Protein AF-A0A969BKK5-F1 (afdb_monomer_lite)

Radius of gyration: 17.48 Å; chains: 1; bounding box: 46×36×48 Å

Structure (mmCIF, N/CA/C/O backbone):
data_AF-A0A969BKK5-F1
#
_entry.id   AF-A0A969BKK5-F1
#
loop_
_atom_site.group_PDB
_atom_site.id
_atom_site.type_symbol
_atom_site.label_atom_id
_atom_site.label_alt_id
_atom_site.label_comp_id
_atom_site.label_asym_id
_atom_site.label_entity_id
_atom_site.label_seq_id
_atom_site.pdbx_PDB_ins_code
_atom_site.Cartn_x
_atom_site.Cartn_y
_atom_site.Cartn_z
_atom_site.occupancy
_atom_site.B_iso_or_equiv
_atom_site.auth_seq_id
_atom_site.auth_comp_id
_atom_site.auth_asym_id
_atom_site.auth_atom_id
_atom_site.pdbx_PDB_model_num
ATOM 1 N N . MET A 1 1 ? -7.330 0.006 5.246 1.00 97.88 1 MET A N 1
ATOM 2 C CA . MET A 1 1 ? -6.520 0.750 4.259 1.00 97.88 1 MET A CA 1
ATOM 3 C C . MET A 1 1 ? -5.144 0.959 4.850 1.00 97.88 1 MET A C 1
ATOM 5 O O . MET A 1 1 ? -5.080 1.542 5.921 1.00 97.88 1 MET A O 1
ATOM 9 N N . ILE A 1 2 ? -4.087 0.453 4.217 1.00 98.56 2 ILE A N 1
ATOM 10 C CA . ILE A 1 2 ? -2.695 0.663 4.643 1.00 98.56 2 ILE A CA 1
ATOM 11 C C . ILE A 1 2 ? -2.043 1.602 3.631 1.00 98.56 2 ILE A C 1
ATOM 13 O O . ILE A 1 2 ? -1.744 1.167 2.521 1.00 98.56 2 ILE A O 1
ATOM 17 N N . ASP A 1 3 ? -1.900 2.882 3.983 1.00 98.44 3 ASP A N 1
ATOM 18 C CA . ASP A 1 3 ? -1.536 3.942 3.029 1.00 98.44 3 ASP A CA 1
ATOM 19 C C . ASP A 1 3 ? -0.968 5.206 3.727 1.00 98.44 3 ASP A C 1
ATOM 21 O O . ASP A 1 3 ? -0.523 5.133 4.869 1.00 98.44 3 ASP A O 1
ATOM 25 N N . SER A 1 4 ? -0.955 6.378 3.086 1.00 98.44 4 SER A N 1
ATOM 26 C CA . SER A 1 4 ? -0.468 7.656 3.636 1.00 98.44 4 SER A CA 1
ATOM 27 C C . SER A 1 4 ? -1.402 8.341 4.633 1.00 98.44 4 SER A C 1
ATOM 29 O O . SER A 1 4 ? -1.085 9.423 5.125 1.00 98.44 4 SER A O 1
ATOM 31 N N . GLY A 1 5 ? -2.525 7.706 4.961 1.00 98.25 5 GLY A N 1
ATOM 32 C CA . GLY A 1 5 ? -3.615 8.285 5.739 1.00 98.25 5 GLY A CA 1
ATOM 33 C C . GLY A 1 5 ? -4.833 8.579 4.872 1.00 98.25 5 GLY A C 1
ATOM 34 O O . GLY A 1 5 ? -4.850 8.307 3.673 1.00 98.25 5 GLY A O 1
ATOM 35 N N . ILE A 1 6 ? -5.876 9.129 5.488 1.00 98.38 6 ILE A N 1
ATOM 36 C CA . ILE A 1 6 ? -7.112 9.514 4.802 1.00 98.38 6 ILE A CA 1
ATOM 37 C C . ILE A 1 6 ? -7.542 10.878 5.334 1.00 98.38 6 ILE A C 1
ATOM 39 O O . ILE A 1 6 ? -7.506 11.123 6.536 1.00 98.38 6 ILE A O 1
ATOM 43 N N . GLN A 1 7 ? -7.999 11.774 4.463 1.00 97.56 7 GLN A N 1
ATOM 44 C CA . GLN A 1 7 ? -8.751 12.960 4.875 1.00 97.56 7 GLN A CA 1
ATOM 45 C C . GLN A 1 7 ? -10.141 12.534 5.372 1.00 97.56 7 GLN A C 1
ATOM 47 O O . GLN A 1 7 ? -11.133 12.610 4.651 1.00 97.56 7 GLN A O 1
ATOM 52 N N . GLU A 1 8 ? -10.220 12.033 6.607 1.00 95.94 8 GLU A N 1
ATOM 53 C CA . GLU A 1 8 ? -11.403 11.331 7.133 1.00 95.94 8 GLU A CA 1
ATOM 54 C C . GLU A 1 8 ? -12.660 12.203 7.187 1.00 95.94 8 GLU A C 1
ATOM 56 O O . GLU A 1 8 ? -13.768 11.692 7.095 1.00 95.94 8 GLU A O 1
ATOM 61 N N . GLN A 1 9 ? -12.505 13.525 7.285 1.00 95.19 9 GLN A N 1
ATOM 62 C CA . GLN A 1 9 ? -13.622 14.476 7.283 1.00 95.19 9 GLN A CA 1
ATOM 63 C C . GLN A 1 9 ? -14.100 14.859 5.875 1.00 95.19 9 GLN A C 1
ATOM 65 O O . GLN A 1 9 ? -15.031 15.658 5.736 1.00 95.19 9 GLN A O 1
ATOM 70 N N . HIS A 1 10 ? -13.495 14.296 4.823 1.00 93.81 10 HIS A N 1
ATOM 71 C CA . HIS A 1 10 ? -13.907 14.545 3.448 1.00 93.81 10 HIS A CA 1
ATOM 72 C C . HIS A 1 10 ? -15.400 14.201 3.273 1.00 93.81 10 HIS A C 1
ATOM 74 O O . HIS A 1 10 ? -15.816 13.111 3.677 1.00 93.81 10 HIS A O 1
ATOM 80 N N . PRO A 1 11 ? -16.228 15.076 2.660 1.00 91.69 11 PRO A N 1
ATOM 81 C CA . PRO A 1 11 ? -17.682 14.894 2.608 1.00 91.69 11 PRO A CA 1
ATOM 82 C C . PRO A 1 11 ? -18.136 13.552 2.031 1.00 91.69 11 PRO A C 1
ATOM 84 O O . PRO A 1 11 ? -19.129 13.002 2.498 1.00 91.69 11 PRO A O 1
ATOM 87 N N . LEU A 1 12 ? -17.391 13.026 1.053 1.00 90.75 12 LEU A N 1
ATOM 88 C CA . LEU A 1 12 ? -17.664 11.728 0.430 1.00 90.75 12 LEU A CA 1
ATOM 89 C C . LEU A 1 12 ? -17.108 10.533 1.219 1.00 90.75 12 LEU A C 1
ATOM 91 O O . LEU A 1 12 ? -17.511 9.416 0.960 1.00 90.75 12 LEU A O 1
ATOM 95 N N . LEU A 1 13 ? -16.178 10.722 2.157 1.00 93.25 13 LEU A N 1
ATOM 96 C CA . LEU A 1 13 ? -15.538 9.598 2.858 1.00 93.25 13 LEU A CA 1
ATOM 97 C C . LEU A 1 13 ? -16.061 9.436 4.283 1.00 93.25 13 LEU A C 1
ATOM 99 O O . LEU A 1 13 ? -16.277 8.314 4.726 1.00 93.25 13 LEU A O 1
ATOM 103 N N . ARG A 1 14 ? -16.311 10.548 4.987 1.00 93.69 14 ARG A N 1
ATOM 104 C CA . ARG A 1 14 ? -16.566 10.588 6.439 1.00 93.69 14 ARG A CA 1
ATOM 105 C C . ARG A 1 14 ? -17.647 9.639 6.942 1.00 93.69 14 ARG A C 1
ATOM 107 O O . ARG A 1 14 ? -17.562 9.159 8.062 1.00 93.69 14 ARG A O 1
ATOM 114 N N . ALA A 1 15 ? -18.661 9.376 6.120 1.00 92.00 15 ALA A N 1
ATOM 115 C CA . ALA A 1 15 ? -19.772 8.505 6.485 1.00 92.00 15 ALA A CA 1
ATOM 116 C C . ALA A 1 15 ? -19.397 7.016 6.485 1.00 92.00 15 ALA A C 1
ATOM 118 O O . ALA A 1 15 ? -20.170 6.221 6.996 1.00 92.00 15 ALA A O 1
ATOM 119 N N . ALA A 1 16 ? -18.249 6.653 5.911 1.00 94.25 16 ALA A N 1
ATOM 120 C CA . ALA A 1 16 ? -17.760 5.287 5.774 1.00 94.25 16 ALA A CA 1
ATOM 121 C C . ALA A 1 16 ? -16.457 5.035 6.548 1.00 94.25 16 ALA A C 1
ATOM 123 O O . ALA A 1 16 ? -15.939 3.922 6.511 1.00 94.25 16 ALA A O 1
ATOM 124 N N . ILE A 1 17 ? -15.902 6.037 7.239 1.00 95.88 17 ILE A N 1
ATOM 125 C CA . ILE A 1 17 ? -14.673 5.872 8.022 1.00 95.88 17 ILE A CA 1
ATOM 126 C C . ILE A 1 17 ? -15.008 5.412 9.443 1.00 95.88 17 ILE A C 1
ATOM 128 O O . ILE A 1 17 ? -15.765 6.066 10.160 1.00 95.88 17 ILE A O 1
ATOM 132 N N . ALA A 1 18 ? -14.376 4.328 9.884 1.00 95.56 18 ALA A N 1
ATOM 133 C CA . ALA A 1 18 ? -14.352 3.904 11.279 1.00 95.56 18 ALA A CA 1
ATOM 134 C C . ALA A 1 18 ? -13.332 4.745 12.073 1.00 95.56 18 ALA A C 1
ATOM 136 O O . ALA A 1 18 ? -12.273 4.260 12.462 1.00 95.56 18 ALA A O 1
ATOM 137 N N . ALA A 1 19 ? -13.643 6.028 12.285 1.00 91.38 19 ALA A N 1
ATOM 138 C CA . ALA A 1 19 ? -12.687 7.031 12.778 1.00 91.38 19 ALA A CA 1
ATOM 139 C C . ALA A 1 19 ? -12.055 6.696 14.144 1.00 91.38 19 ALA A C 1
ATOM 141 O O . ALA A 1 19 ? -10.920 7.077 14.415 1.00 91.38 19 ALA A O 1
ATOM 142 N N . ASN A 1 20 ? -12.762 5.950 14.998 1.00 93.06 20 ASN A N 1
ATOM 143 C CA . ASN A 1 20 ? -12.245 5.537 16.308 1.00 93.06 20 ASN A CA 1
ATOM 144 C C . ASN A 1 20 ? -11.156 4.453 16.220 1.00 93.06 20 ASN A C 1
ATOM 146 O O . ASN A 1 20 ? -10.429 4.251 17.190 1.00 93.06 20 ASN A O 1
ATOM 150 N N . ASP A 1 21 ? -11.035 3.774 15.077 1.00 93.75 21 ASP A N 1
ATOM 151 C CA . ASP A 1 21 ? -10.039 2.723 14.843 1.00 93.75 21 ASP A CA 1
ATOM 152 C C . ASP A 1 21 ? -8.840 3.231 14.020 1.00 93.75 21 ASP A C 1
ATOM 154 O O . ASP A 1 21 ? -7.904 2.481 13.726 1.00 93.75 21 ASP A O 1
ATOM 158 N N . SER A 1 22 ? -8.853 4.494 13.596 1.00 96.25 22 SER A N 1
ATOM 159 C CA . SER A 1 22 ? -7.784 5.069 12.787 1.00 96.25 22 SER A CA 1
ATOM 160 C C . SER A 1 22 ? -6.494 5.221 13.588 1.00 96.25 22 SER A C 1
ATOM 162 O O . SER A 1 22 ? -6.495 5.725 14.71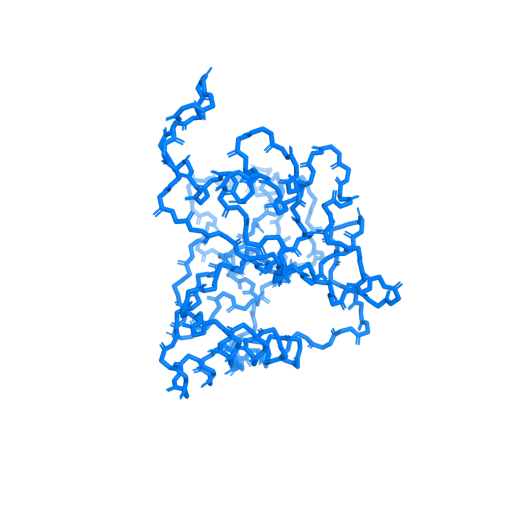2 1.00 96.25 22 SER A O 1
ATOM 164 N N . ARG A 1 23 ? -5.363 4.825 12.996 1.00 97.38 23 ARG A N 1
ATOM 165 C CA . ARG A 1 23 ? -4.059 4.901 13.659 1.00 97.38 23 ARG A CA 1
ATOM 166 C C . ARG A 1 23 ? -2.925 5.143 12.671 1.00 97.38 23 ARG A C 1
ATOM 168 O O . ARG A 1 23 ? -2.964 4.700 11.526 1.00 97.38 23 ARG A O 1
ATOM 175 N N . SER A 1 24 ? -1.898 5.844 13.140 1.00 98.38 24 SER A N 1
ATOM 176 C CA . SER A 1 24 ? -0.650 6.036 12.411 1.00 98.38 24 SER A CA 1
ATOM 177 C C . SER A 1 24 ? 0.486 5.212 13.012 1.00 98.38 24 SER A C 1
ATOM 179 O O . SER A 1 24 ? 0.629 5.100 14.232 1.00 98.38 24 SER A O 1
ATOM 181 N N . TRP A 1 25 ? 1.301 4.652 12.127 1.00 98.25 25 TRP A N 1
ATOM 182 C CA . TRP A 1 25 ? 2.560 3.970 12.413 1.00 98.25 25 TRP A CA 1
ATOM 183 C C . TRP A 1 25 ? 3.775 4.799 11.982 1.00 98.25 25 TRP A C 1
ATOM 185 O O . TRP A 1 25 ? 4.909 4.352 12.145 1.00 98.25 25 TRP A O 1
ATOM 195 N N . VAL A 1 26 ? 3.570 6.013 11.463 1.00 98.00 26 VAL A N 1
ATOM 196 C CA . VAL A 1 26 ? 4.675 6.930 11.166 1.00 98.00 26 VAL A CA 1
ATOM 197 C C . VAL A 1 26 ? 5.341 7.348 12.491 1.00 98.00 26 VAL A C 1
ATOM 199 O O . VAL A 1 26 ? 4.640 7.776 13.418 1.00 98.00 26 VAL A O 1
ATOM 202 N N . PRO A 1 27 ? 6.676 7.208 12.635 1.00 96.69 27 PRO A N 1
ATOM 203 C CA . PRO A 1 27 ? 7.375 7.522 13.878 1.00 96.69 27 PRO A CA 1
ATOM 204 C C . PRO A 1 27 ? 7.101 8.949 14.356 1.00 96.69 27 PRO A C 1
ATOM 206 O O . PRO A 1 27 ? 7.165 9.890 13.574 1.00 96.69 27 PRO A O 1
ATOM 209 N N . ASN A 1 28 ? 6.839 9.107 15.656 1.00 95.75 28 ASN A N 1
ATOM 210 C CA . ASN A 1 28 ? 6.486 10.381 16.304 1.00 95.75 28 ASN A CA 1
ATOM 211 C C . ASN A 1 28 ? 5.151 11.008 15.849 1.00 95.75 28 ASN A C 1
ATOM 213 O O . ASN A 1 28 ? 4.822 12.109 16.280 1.00 95.75 28 ASN A O 1
ATOM 217 N N . GLU A 1 29 ? 4.349 10.300 15.050 1.00 96.62 29 GLU A N 1
ATOM 218 C CA . GLU A 1 29 ? 3.102 10.811 14.469 1.00 96.62 29 GLU A CA 1
ATOM 219 C C . GLU A 1 29 ? 1.909 9.874 14.715 1.00 96.62 29 GLU A C 1
ATOM 221 O O . GLU A 1 29 ? 0.959 9.849 13.938 1.00 96.62 29 GLU A O 1
ATOM 226 N N . VAL A 1 30 ? 1.932 9.094 15.801 1.00 92.56 30 VAL A N 1
ATOM 227 C CA . VAL A 1 30 ? 0.942 8.030 16.084 1.00 92.56 30 VAL A CA 1
ATOM 228 C C . VAL A 1 30 ? -0.507 8.541 16.127 1.00 92.56 30 VAL A C 1
ATOM 230 O O . VAL A 1 30 ? -1.422 7.833 15.708 1.00 92.56 30 VAL A O 1
ATOM 233 N N . ALA A 1 31 ? -0.714 9.776 16.593 1.00 92.19 31 ALA A N 1
ATOM 234 C CA . ALA A 1 31 ? -2.028 10.421 16.666 1.00 92.19 31 ALA A CA 1
ATOM 235 C C . ALA A 1 31 ? -2.443 11.148 15.370 1.00 92.19 31 ALA A C 1
ATOM 237 O O . ALA A 1 31 ? -3.532 11.714 15.308 1.00 92.19 31 ALA A O 1
ATOM 238 N N . LEU A 1 32 ? -1.585 11.175 14.345 1.00 96.94 32 LEU A N 1
ATOM 239 C CA . LEU A 1 32 ? -1.822 11.899 13.097 1.00 96.94 32 LEU A CA 1
ATOM 240 C C . LEU A 1 32 ? -2.204 10.918 11.990 1.00 96.94 32 LEU A C 1
ATOM 242 O O . LEU A 1 32 ? -1.331 10.329 11.356 1.00 96.94 32 LEU A O 1
ATOM 246 N N . THR A 1 33 ? -3.506 10.749 11.759 1.00 97.12 33 THR A N 1
ATOM 247 C CA . THR A 1 33 ? -4.069 9.775 10.801 1.00 97.12 33 THR A CA 1
ATOM 248 C C . THR A 1 33 ? -4.454 10.390 9.453 1.00 97.12 33 THR A C 1
ATOM 250 O O . THR A 1 33 ? -4.709 9.661 8.491 1.00 97.12 33 THR A O 1
ATOM 253 N N . ALA A 1 34 ? -4.484 11.723 9.373 1.00 97.75 34 ALA A N 1
ATOM 254 C CA . ALA A 1 34 ? -4.795 12.443 8.148 1.00 97.75 34 ALA A CA 1
ATOM 255 C C . ALA A 1 34 ? -3.750 12.183 7.054 1.00 97.75 34 ALA A C 1
ATOM 257 O O . ALA A 1 34 ? -2.604 11.836 7.328 1.00 97.75 34 ALA A O 1
ATOM 258 N N . ASP A 1 35 ? -4.157 12.370 5.805 1.00 98.12 35 ASP A N 1
ATOM 259 C CA . ASP A 1 35 ? -3.267 12.239 4.657 1.00 98.12 35 ASP A CA 1
ATOM 260 C C . ASP A 1 35 ? -2.470 13.531 4.442 1.00 98.12 35 ASP A C 1
ATOM 262 O O . ASP A 1 35 ? -3.016 14.537 3.984 1.00 98.12 35 ASP A O 1
ATOM 266 N N . PHE A 1 36 ? -1.189 13.518 4.809 1.00 97.62 36 PHE A N 1
ATOM 267 C CA . PHE A 1 36 ? -0.316 14.698 4.745 1.00 97.62 36 PHE A CA 1
ATOM 268 C C . PHE A 1 36 ? 0.450 14.833 3.424 1.00 97.62 36 PHE A C 1
ATOM 270 O O . PHE A 1 36 ? 1.257 15.754 3.285 1.00 97.62 36 PHE A O 1
ATOM 277 N N . VAL A 1 37 ? 0.210 13.947 2.453 1.00 97.75 37 VAL A N 1
ATOM 278 C CA . VAL A 1 37 ? 0.839 14.056 1.133 1.00 97.75 37 VAL A CA 1
ATOM 279 C C . VAL A 1 37 ? 0.243 15.249 0.382 1.00 97.75 37 VAL A C 1
ATOM 281 O O . VAL A 1 37 ? -0.974 15.449 0.339 1.00 97.75 37 VAL A O 1
ATOM 284 N N . GLN A 1 38 ? 1.110 16.080 -0.199 1.00 95.25 38 GLN A N 1
ATOM 285 C CA . GLN A 1 38 ? 0.692 17.284 -0.922 1.00 95.25 38 GLN A CA 1
ATOM 286 C C . GLN A 1 38 ? -0.215 16.958 -2.122 1.00 95.25 38 GLN A C 1
ATOM 288 O O . GLN A 1 38 ? -0.188 15.858 -2.665 1.00 95.25 38 GLN A O 1
ATOM 293 N N . ASN A 1 39 ? -0.990 17.949 -2.576 1.00 93.06 39 ASN A N 1
ATOM 294 C CA . ASN A 1 39 ? -1.880 17.850 -3.744 1.00 93.06 39 ASN A CA 1
ATOM 295 C C . ASN A 1 39 ? -2.995 16.795 -3.630 1.00 93.06 39 ASN A C 1
ATOM 297 O O . ASN A 1 39 ? -3.389 16.191 -4.624 1.00 93.06 39 ASN A O 1
ATOM 301 N N . GLY A 1 40 ? -3.557 16.632 -2.430 1.00 87.50 40 GLY A N 1
ATOM 302 C CA . GLY A 1 40 ? -4.764 15.827 -2.216 1.00 87.50 40 GLY A CA 1
ATOM 303 C C . GLY A 1 40 ? -4.515 14.427 -1.668 1.00 87.50 40 GLY A C 1
ATOM 304 O O . GLY A 1 40 ? -5.482 13.689 -1.485 1.00 87.50 40 GLY A O 1
ATOM 305 N N . GLY A 1 41 ? -3.267 14.090 -1.343 1.00 96.06 41 GLY A N 1
ATOM 306 C CA . GLY A 1 41 ? -2.956 12.837 -0.677 1.00 96.06 41 GLY A CA 1
ATOM 307 C C . GLY A 1 41 ? -2.644 11.675 -1.622 1.00 96.06 41 GLY A C 1
ATOM 308 O O . GLY A 1 41 ? -2.819 11.781 -2.836 1.00 96.06 41 GLY A O 1
ATOM 309 N N . HIS A 1 42 ? -2.223 10.544 -1.056 1.00 97.19 42 HIS A N 1
ATOM 310 C CA . HIS A 1 42 ? -2.153 9.263 -1.771 1.00 97.19 42 HIS A CA 1
ATOM 311 C C . HIS A 1 42 ? -3.274 8.328 -1.299 1.00 97.19 42 HIS A C 1
ATOM 313 O O . HIS A 1 42 ? -4.098 7.888 -2.102 1.00 97.19 42 HIS A O 1
ATOM 319 N N . GLY A 1 43 ? -3.391 8.107 0.009 1.00 98.00 43 GLY A N 1
ATOM 320 C CA . GLY A 1 43 ? -4.397 7.227 0.598 1.00 98.00 43 GLY A CA 1
ATOM 321 C C . GLY A 1 43 ? -5.829 7.746 0.487 1.00 98.00 43 GLY A C 1
ATOM 322 O O . GLY A 1 43 ? -6.761 6.949 0.378 1.00 98.00 43 GLY A O 1
ATOM 323 N N . THR A 1 44 ? -6.034 9.064 0.432 1.00 97.81 44 THR A N 1
ATOM 324 C CA . THR A 1 44 ? -7.372 9.663 0.283 1.00 97.81 44 THR A CA 1
ATOM 325 C C . THR A 1 44 ? -8.019 9.321 -1.070 1.00 97.81 44 THR A C 1
ATOM 327 O O . THR A 1 44 ? -9.139 8.797 -1.067 1.00 97.81 44 THR A O 1
ATOM 330 N N . PRO A 1 45 ? -7.354 9.528 -2.229 1.00 96.19 45 PRO A N 1
ATOM 331 C CA . PRO A 1 45 ? -7.846 9.024 -3.511 1.00 96.19 45 PRO A CA 1
ATOM 332 C C . PRO A 1 45 ? -8.050 7.506 -3.544 1.00 96.19 45 PRO A C 1
ATOM 334 O O . PRO A 1 45 ? -9.060 7.044 -4.075 1.00 96.19 45 PRO A O 1
ATOM 337 N N . VAL A 1 46 ? -7.137 6.728 -2.949 1.00 97.06 46 VAL A N 1
ATOM 338 C CA . VAL A 1 46 ? -7.243 5.258 -2.908 1.00 97.06 46 VAL A CA 1
ATOM 339 C C . VAL A 1 46 ? -8.489 4.827 -2.120 1.00 97.06 46 VAL A C 1
ATOM 341 O O . VAL A 1 46 ? -9.246 3.975 -2.581 1.00 97.06 46 VAL A O 1
ATOM 344 N N . ALA A 1 47 ? -8.772 5.461 -0.979 1.00 97.00 47 ALA A N 1
ATOM 345 C CA . ALA A 1 47 ? -10.000 5.246 -0.213 1.00 97.00 47 ALA A CA 1
ATOM 346 C C . ALA A 1 47 ? -11.259 5.580 -1.029 1.00 97.00 47 ALA A C 1
ATOM 348 O O . ALA A 1 47 ? -12.230 4.824 -1.011 1.00 97.00 47 ALA A O 1
ATOM 349 N N . GLY A 1 48 ? -11.227 6.677 -1.791 1.00 95.25 48 GLY A N 1
ATOM 350 C CA . GLY A 1 48 ? -12.304 7.037 -2.711 1.00 95.25 48 GLY A CA 1
ATOM 351 C C . GLY A 1 48 ? -12.549 5.974 -3.784 1.00 95.25 48 GLY A C 1
ATOM 352 O O . GLY A 1 48 ? -13.698 5.611 -4.015 1.00 95.25 48 GLY A O 1
ATOM 353 N N . ALA A 1 49 ? -11.489 5.430 -4.388 1.00 94.25 49 ALA A N 1
ATOM 354 C CA . ALA A 1 49 ? -11.593 4.372 -5.393 1.00 94.25 49 ALA A CA 1
ATOM 355 C C . ALA A 1 49 ? -12.178 3.069 -4.822 1.00 94.25 49 ALA A C 1
ATOM 357 O O . ALA A 1 49 ? -12.950 2.398 -5.504 1.00 94.25 49 ALA A O 1
ATOM 358 N N . VAL A 1 50 ? -11.861 2.736 -3.564 1.00 95.12 50 VAL A N 1
ATOM 359 C CA . VAL A 1 50 ? -12.460 1.583 -2.873 1.00 95.12 50 VAL A CA 1
ATOM 360 C C . VAL A 1 50 ? -13.952 1.797 -2.628 1.00 95.12 50 VAL A C 1
ATOM 362 O O . VAL A 1 50 ? -14.743 0.897 -2.889 1.00 95.12 50 VAL A O 1
ATOM 365 N N . LEU A 1 51 ? -14.362 2.973 -2.145 1.00 94.12 51 LEU A N 1
ATOM 366 C CA . LEU A 1 51 ? -15.774 3.234 -1.840 1.00 94.12 51 LEU A CA 1
ATOM 367 C C . LEU A 1 51 ? -16.637 3.429 -3.089 1.00 94.12 51 LEU A C 1
ATOM 369 O O . LEU A 1 51 ? -17.818 3.078 -3.079 1.00 94.12 51 LEU A O 1
ATOM 373 N N . TYR A 1 52 ? -16.051 3.993 -4.146 1.00 92.44 52 TYR A N 1
ATOM 374 C CA . TYR A 1 52 ? -16.752 4.460 -5.338 1.00 92.44 52 TYR A CA 1
ATOM 375 C C . TYR A 1 52 ? -16.064 3.980 -6.630 1.00 92.44 52 TYR A C 1
ATOM 377 O O . TYR A 1 52 ? -15.576 4.795 -7.416 1.00 92.44 52 TYR A O 1
ATOM 385 N N . PRO A 1 53 ? -16.040 2.659 -6.895 1.00 89.56 53 PRO A N 1
ATOM 386 C CA . PRO A 1 53 ? -15.218 2.069 -7.959 1.00 89.56 53 PRO A CA 1
ATOM 387 C C . PRO A 1 53 ? -15.682 2.393 -9.388 1.00 89.56 53 PRO A C 1
ATOM 389 O O . PRO A 1 53 ? -14.912 2.240 -10.333 1.00 89.56 53 PRO A O 1
ATOM 392 N N . HIS A 1 54 ? -16.937 2.814 -9.578 1.00 87.06 54 HIS A N 1
ATOM 393 C CA . HIS A 1 54 ? -17.515 3.025 -10.914 1.00 87.06 54 HIS A CA 1
ATOM 394 C C . HIS A 1 54 ? -17.746 4.493 -11.269 1.00 87.06 54 HIS A C 1
ATOM 396 O O . HIS A 1 54 ? -17.651 4.868 -12.436 1.00 87.06 54 HIS A O 1
ATOM 402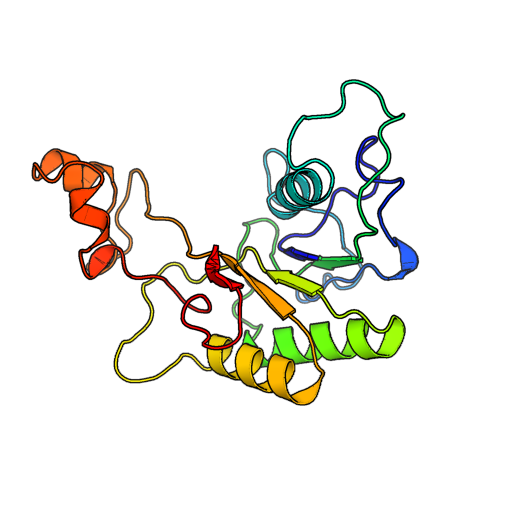 N N . THR A 1 55 ? -18.089 5.325 -10.288 1.00 83.94 55 THR A N 1
ATOM 403 C CA . THR A 1 55 ? -18.470 6.722 -10.510 1.00 83.94 55 THR A CA 1
ATOM 404 C C . THR A 1 55 ? -18.154 7.544 -9.278 1.00 83.94 55 THR A C 1
ATOM 406 O O . THR A 1 55 ? -18.452 7.102 -8.174 1.00 83.94 55 THR A O 1
ATOM 409 N N . ILE A 1 56 ? -17.664 8.767 -9.462 1.00 82.00 56 ILE A N 1
ATOM 410 C CA . ILE A 1 56 ? -17.543 9.722 -8.360 1.00 82.00 56 ILE A CA 1
ATOM 411 C C . ILE A 1 56 ? -18.952 10.229 -8.007 1.00 82.00 56 ILE A C 1
ATOM 413 O O . ILE A 1 56 ? -19.639 10.753 -8.894 1.00 82.00 56 ILE A O 1
ATOM 417 N N . PRO A 1 57 ? -19.400 10.102 -6.746 1.00 80.56 57 PRO A N 1
ATOM 418 C CA . PRO A 1 57 ? -20.697 10.611 -6.330 1.00 80.56 57 PRO A CA 1
ATOM 419 C C . PRO A 1 57 ? -20.811 12.114 -6.592 1.00 80.56 57 PRO A C 1
ATOM 421 O O . PRO A 1 57 ? -19.994 12.900 -6.117 1.00 80.56 57 PRO A O 1
ATOM 424 N N . GLN A 1 58 ? -21.868 12.533 -7.290 1.00 79.69 58 GLN A N 1
ATOM 425 C CA . GLN A 1 58 ? -22.208 13.958 -7.419 1.00 79.69 58 GLN A CA 1
ATOM 426 C C . GLN A 1 58 ? -23.036 14.486 -6.238 1.00 79.69 58 GLN A C 1
ATOM 428 O O . GLN A 1 58 ? -23.276 15.685 -6.127 1.00 79.69 58 GLN A O 1
ATOM 433 N N . SER A 1 59 ? -23.472 13.599 -5.340 1.00 71.75 59 SER A N 1
ATOM 434 C CA . SER A 1 59 ? -24.149 13.960 -4.098 1.00 71.75 59 SER A CA 1
ATOM 435 C C . SER A 1 59 ? -23.661 13.086 -2.944 1.00 71.75 59 SER A C 1
ATOM 437 O O . SER A 1 59 ? -23.207 11.961 -3.140 1.00 71.75 59 SER A O 1
ATOM 439 N N . VAL A 1 60 ? -23.806 13.596 -1.720 1.00 66.00 60 VAL A N 1
ATOM 440 C CA . VAL A 1 60 ? -23.399 12.920 -0.472 1.00 66.00 60 VAL A CA 1
ATOM 441 C C . VAL A 1 60 ? -24.333 11.745 -0.111 1.00 66.00 60 VAL A C 1
ATOM 443 O O . VAL A 1 60 ? -24.159 11.103 0.916 1.00 66.00 60 VAL A O 1
ATOM 446 N N . GLN A 1 61 ? -25.340 11.447 -0.939 1.00 67.25 61 GLN A N 1
ATOM 447 C CA . GLN A 1 61 ? -26.334 10.398 -0.683 1.00 67.25 61 GLN A CA 1
ATOM 448 C C . GLN A 1 61 ? -25.945 9.019 -1.238 1.00 67.25 61 GLN A C 1
ATOM 450 O O . GLN A 1 61 ? -26.726 8.079 -1.106 1.00 67.25 61 GLN A O 1
ATOM 455 N N . GLN A 1 62 ? -24.772 8.861 -1.864 1.00 67.00 62 GLN A N 1
ATOM 456 C CA . GLN A 1 62 ? -24.344 7.534 -2.308 1.00 67.00 62 GLN A CA 1
ATOM 457 C C . GLN A 1 62 ? -23.907 6.664 -1.130 1.00 67.00 62 GLN A C 1
ATOM 459 O O . GLN A 1 62 ? -23.035 7.034 -0.343 1.00 67.00 62 GLN A O 1
ATOM 464 N N . GLN A 1 63 ? -24.512 5.480 -1.048 1.00 74.38 63 GLN A N 1
ATOM 465 C CA . GLN A 1 63 ? -24.179 4.470 -0.059 1.00 74.38 63 GLN A CA 1
ATOM 466 C C . GLN A 1 63 ? -22.772 3.924 -0.329 1.00 74.38 63 GLN A C 1
ATOM 468 O O . GLN A 1 63 ? -22.494 3.408 -1.410 1.00 74.38 63 GLN A O 1
ATOM 473 N N . ALA A 1 64 ? -21.895 4.038 0.666 1.00 80.62 64 ALA A N 1
ATOM 474 C CA . ALA A 1 64 ? -20.588 3.399 0.650 1.00 80.62 64 ALA A CA 1
ATOM 475 C C . ALA A 1 64 ? -20.744 1.871 0.627 1.00 80.62 64 ALA A C 1
ATOM 477 O O . ALA A 1 64 ? -21.571 1.316 1.354 1.00 80.62 64 ALA A O 1
ATOM 478 N N . ILE A 1 65 ? -19.948 1.189 -0.199 1.00 89.06 65 ILE A N 1
ATOM 479 C CA . ILE A 1 65 ? -20.034 -0.272 -0.352 1.00 89.06 65 ILE A CA 1
ATOM 480 C C . ILE A 1 65 ? -19.440 -1.038 0.841 1.00 89.06 65 ILE A C 1
ATOM 482 O O . ILE A 1 65 ? -19.740 -2.214 1.033 1.00 89.06 65 ILE A O 1
ATOM 486 N N . CYS A 1 66 ? -18.600 -0.380 1.643 1.00 93.12 66 CYS A N 1
ATOM 487 C CA . CYS A 1 66 ? -17.989 -0.925 2.849 1.00 93.12 66 CYS A CA 1
ATOM 488 C C . CYS A 1 66 ? -17.576 0.195 3.818 1.00 93.12 66 CYS A C 1
ATOM 490 O O . CYS A 1 66 ? -17.582 1.376 3.467 1.00 93.12 66 CYS A O 1
ATOM 492 N N . TRP A 1 67 ? -17.203 -0.194 5.037 1.00 94.50 67 TRP A N 1
ATOM 493 C CA . TRP A 1 67 ? -16.528 0.679 5.997 1.00 94.50 67 TRP A CA 1
ATOM 494 C C . TRP A 1 67 ? -15.012 0.600 5.805 1.00 94.50 67 TRP A C 1
ATOM 496 O O . TRP A 1 67 ? -14.478 -0.466 5.495 1.00 94.50 67 TRP A O 1
ATOM 506 N N . LEU A 1 68 ? -14.313 1.710 6.031 1.00 97.12 68 LEU A N 1
ATOM 507 C CA . LEU A 1 68 ? -12.859 1.793 5.958 1.00 97.12 68 LEU A CA 1
ATOM 508 C C . LEU A 1 68 ? -12.251 2.045 7.333 1.00 97.12 68 LEU A C 1
ATOM 510 O O . LEU A 1 68 ? -12.656 2.952 8.055 1.00 97.12 68 LEU A O 1
ATOM 514 N N . GLN A 1 69 ? -11.200 1.291 7.630 1.00 97.81 69 GLN A N 1
ATOM 515 C CA . GLN A 1 69 ? -10.263 1.580 8.711 1.00 97.81 69 GLN A CA 1
ATOM 516 C C . GLN A 1 69 ? -8.973 2.159 8.129 1.00 97.81 69 GLN A C 1
ATOM 518 O O . GLN A 1 69 ? -8.497 1.693 7.084 1.00 97.81 69 GLN A O 1
ATOM 523 N N . ASN A 1 70 ? -8.420 3.174 8.789 1.00 98.25 70 ASN A N 1
ATOM 524 C CA . ASN A 1 70 ? -7.292 3.956 8.295 1.00 98.25 70 ASN A CA 1
ATOM 525 C C . ASN A 1 70 ? -6.000 3.623 9.057 1.00 98.25 70 ASN A C 1
ATOM 527 O O . ASN A 1 70 ? -5.835 4.028 10.207 1.00 98.25 70 ASN A O 1
ATOM 531 N N . ALA A 1 71 ? -5.085 2.923 8.390 1.00 98.38 71 ALA A N 1
ATOM 532 C CA . ALA A 1 71 ? -3.741 2.643 8.870 1.00 98.38 71 ALA A CA 1
ATOM 533 C C . ALA A 1 71 ? -2.746 3.516 8.098 1.00 98.38 71 ALA A C 1
ATOM 535 O O . ALA A 1 71 ? -2.344 3.187 6.976 1.00 98.38 71 ALA A O 1
ATOM 536 N N . ARG A 1 72 ? -2.353 4.644 8.693 1.00 98.44 72 ARG A N 1
ATOM 537 C CA . ARG A 1 72 ? -1.360 5.534 8.095 1.00 98.44 72 ARG A CA 1
ATOM 538 C C . ARG A 1 72 ? 0.046 4.996 8.336 1.00 98.44 72 ARG A C 1
ATOM 540 O O . ARG A 1 72 ? 0.457 4.824 9.479 1.00 98.44 72 ARG A O 1
ATOM 547 N N . VAL A 1 73 ? 0.797 4.773 7.266 1.00 98.44 73 VAL A N 1
ATOM 548 C CA . VAL A 1 73 ? 2.170 4.252 7.311 1.00 98.44 73 VAL A CA 1
ATOM 549 C C . VAL A 1 73 ? 3.167 5.070 6.487 1.00 98.44 73 VAL A C 1
ATOM 551 O O . VAL A 1 73 ? 4.368 4.898 6.677 1.00 98.44 73 VAL A O 1
ATOM 554 N N . LEU A 1 74 ? 2.698 5.950 5.591 1.00 98.06 74 LEU A N 1
ATOM 555 C CA . LEU A 1 74 ? 3.561 6.835 4.799 1.00 98.06 74 LEU A CA 1
ATOM 556 C C . LEU A 1 74 ? 3.620 8.253 5.384 1.00 98.06 74 LEU A C 1
ATOM 558 O O . LEU A 1 74 ? 2.625 8.776 5.897 1.00 98.06 74 LEU A O 1
ATOM 562 N N . ASP A 1 75 ? 4.794 8.870 5.283 1.00 97.06 75 ASP A N 1
ATOM 563 C CA . ASP A 1 75 ? 5.043 10.258 5.672 1.00 97.06 75 ASP A CA 1
ATOM 564 C C . ASP A 1 75 ? 4.461 11.277 4.666 1.00 97.06 75 ASP A C 1
ATOM 566 O O . ASP A 1 75 ? 3.811 10.920 3.680 1.00 97.06 75 ASP A O 1
ATOM 570 N N . SER A 1 76 ? 4.662 12.573 4.932 1.00 97.00 76 SER A N 1
ATOM 571 C CA . SER A 1 76 ? 4.185 13.666 4.068 1.00 97.00 76 SER A CA 1
ATOM 572 C C . SER A 1 76 ? 4.827 13.687 2.678 1.00 97.00 76 SER A C 1
ATOM 574 O O . SER A 1 76 ? 4.268 14.287 1.761 1.00 97.00 76 SER A O 1
ATOM 576 N N . ASP A 1 77 ? 5.968 13.020 2.502 1.00 96.50 77 ASP A N 1
ATOM 577 C CA . ASP A 1 77 ? 6.648 12.874 1.215 1.00 96.50 77 ASP A CA 1
ATOM 578 C C . ASP A 1 77 ? 6.214 11.592 0.481 1.00 96.50 77 ASP A C 1
ATOM 580 O O . ASP A 1 77 ? 6.797 11.231 -0.544 1.00 96.50 77 ASP A O 1
ATOM 584 N N . CYS A 1 78 ? 5.175 10.911 0.982 1.00 96.25 78 CYS A N 1
ATOM 585 C CA . CYS A 1 78 ? 4.655 9.647 0.466 1.00 96.25 78 CYS A CA 1
ATOM 586 C C . CYS A 1 78 ? 5.696 8.513 0.504 1.00 96.25 78 CYS A C 1
ATOM 588 O O . CYS A 1 78 ? 5.684 7.602 -0.331 1.00 96.25 78 CYS A O 1
ATOM 590 N N . HIS A 1 79 ? 6.605 8.549 1.481 1.00 95.75 79 HIS A N 1
ATOM 591 C CA . HIS A 1 79 ? 7.594 7.506 1.701 1.00 95.75 79 HIS A CA 1
ATOM 592 C C . HIS A 1 79 ? 7.268 6.689 2.944 1.00 95.75 79 HIS A C 1
ATOM 594 O O . HIS A 1 79 ? 6.721 7.181 3.928 1.00 95.75 79 HIS A O 1
ATOM 600 N N . LEU A 1 80 ? 7.631 5.408 2.898 1.00 96.12 80 LEU A N 1
ATOM 601 C CA . LEU A 1 80 ? 7.675 4.588 4.096 1.00 96.12 80 LEU A CA 1
ATOM 602 C C . LEU A 1 80 ? 8.931 4.995 4.888 1.00 96.12 80 LEU A C 1
ATOM 604 O O . LEU A 1 80 ? 10.032 4.872 4.334 1.00 96.12 80 LEU A O 1
ATOM 608 N N . PRO A 1 81 ? 8.808 5.463 6.146 1.00 95.94 81 PRO A N 1
ATOM 609 C CA . PRO A 1 81 ? 9.963 5.851 6.946 1.00 95.94 81 PRO A CA 1
ATOM 610 C C . PRO A 1 81 ? 10.998 4.725 7.029 1.00 95.94 81 PRO A C 1
ATOM 612 O O . PRO A 1 81 ? 10.657 3.579 7.310 1.00 95.94 81 PRO A O 1
ATOM 615 N N . GLN A 1 82 ? 12.279 5.045 6.826 1.00 93.38 82 GLN A N 1
ATOM 616 C CA . GLN A 1 82 ? 13.355 4.039 6.755 1.00 93.38 82 GLN A CA 1
ATOM 617 C C . GLN A 1 82 ? 13.560 3.251 8.056 1.00 93.38 82 GLN A C 1
ATOM 619 O O . GLN A 1 82 ? 14.143 2.170 8.045 1.00 93.38 82 GLN A O 1
ATOM 624 N N . THR A 1 83 ? 13.106 3.803 9.180 1.00 93.94 83 THR A N 1
ATOM 625 C CA . THR A 1 83 ? 13.136 3.145 10.489 1.00 93.94 83 THR A CA 1
ATOM 626 C C . THR A 1 83 ? 12.073 2.057 10.626 1.00 93.94 83 THR A C 1
ATOM 628 O O . THR A 1 83 ? 12.184 1.224 11.523 1.00 93.94 83 THR A O 1
ATOM 631 N N . LEU A 1 84 ? 11.057 2.039 9.756 1.00 94.44 84 LEU A N 1
ATOM 632 C CA . LEU A 1 84 ? 10.034 1.005 9.741 1.00 94.44 84 LEU A CA 1
ATOM 633 C C . LEU A 1 84 ? 10.486 -0.162 8.869 1.00 94.44 84 LEU A C 1
ATOM 635 O O . LEU A 1 84 ? 10.768 -0.020 7.679 1.00 94.44 84 LEU A O 1
ATOM 639 N N . PHE A 1 85 ? 10.500 -1.348 9.467 1.00 96.56 85 PHE A N 1
ATOM 640 C CA . PHE A 1 85 ? 10.725 -2.586 8.741 1.00 96.56 85 PHE A CA 1
ATOM 641 C C . PHE A 1 85 ? 9.381 -3.108 8.204 1.00 96.56 85 PHE A C 1
ATOM 643 O O . PHE A 1 85 ? 8.520 -3.446 9.019 1.00 96.56 85 PHE A O 1
ATOM 650 N N . PRO A 1 86 ? 9.172 -3.199 6.872 1.00 96.81 86 PRO A N 1
ATOM 651 C CA . PRO A 1 86 ? 7.856 -3.506 6.308 1.00 96.81 86 PRO A CA 1
ATOM 652 C C . PRO A 1 86 ? 7.190 -4.783 6.851 1.00 96.81 86 PRO A C 1
ATOM 654 O O . PRO A 1 86 ? 6.001 -4.719 7.144 1.00 96.81 86 PRO A O 1
ATOM 657 N N . PRO A 1 87 ? 7.901 -5.915 7.052 1.00 97.94 87 PRO A N 1
ATOM 658 C CA . PRO A 1 87 ? 7.305 -7.108 7.661 1.00 97.94 87 PRO A CA 1
ATOM 659 C C . PRO A 1 87 ? 6.727 -6.844 9.055 1.00 97.94 87 PRO A C 1
ATOM 661 O O . PRO A 1 87 ? 5.550 -7.088 9.290 1.00 97.94 87 PRO A O 1
ATOM 664 N N . ALA A 1 88 ? 7.526 -6.261 9.955 1.00 98.25 88 ALA A N 1
ATOM 665 C CA . ALA A 1 88 ? 7.083 -5.966 11.317 1.00 98.25 88 ALA A CA 1
ATOM 666 C C . ALA A 1 88 ? 5.900 -4.985 11.327 1.00 98.25 88 ALA A C 1
ATOM 668 O O . ALA A 1 88 ? 4.927 -5.193 12.041 1.00 98.25 88 ALA A O 1
ATOM 669 N N . LEU A 1 89 ? 5.944 -3.965 10.466 1.00 98.19 89 LEU A N 1
ATOM 670 C CA . LEU A 1 89 ? 4.845 -3.020 10.300 1.00 98.19 89 LEU A CA 1
ATOM 671 C C . LEU A 1 89 ? 3.541 -3.714 9.880 1.00 98.19 89 LEU A C 1
ATOM 673 O O . LEU A 1 89 ? 2.488 -3.437 10.448 1.00 98.19 89 LEU A O 1
ATOM 677 N N . ILE A 1 90 ? 3.591 -4.586 8.870 1.00 98.19 90 ILE A N 1
ATOM 678 C CA . ILE A 1 90 ? 2.398 -5.292 8.393 1.00 98.19 90 ILE A CA 1
ATOM 679 C C . ILE A 1 90 ? 1.854 -6.225 9.477 1.00 98.19 90 ILE A C 1
ATOM 681 O O . ILE A 1 90 ? 0.642 -6.241 9.692 1.00 98.19 90 ILE A O 1
ATOM 685 N N . ALA A 1 91 ? 2.725 -6.935 10.197 1.00 98.44 91 ALA A N 1
ATOM 686 C CA . ALA A 1 91 ? 2.329 -7.763 11.330 1.00 98.44 91 ALA A CA 1
ATOM 687 C C . ALA A 1 91 ? 1.603 -6.945 12.409 1.00 98.44 91 ALA A C 1
ATOM 689 O O . ALA A 1 91 ? 0.508 -7.330 12.822 1.00 98.44 91 ALA A O 1
ATOM 690 N N . ASP A 1 92 ? 2.148 -5.786 12.792 1.00 98.25 92 ASP A N 1
ATOM 691 C CA . ASP A 1 92 ? 1.556 -4.895 13.796 1.00 98.25 92 ASP A CA 1
ATOM 692 C C . ASP A 1 92 ? 0.192 -4.346 13.358 1.00 98.25 92 ASP A C 1
ATOM 694 O O . ASP A 1 92 ? -0.757 -4.311 14.144 1.00 98.25 92 ASP A O 1
ATOM 698 N N . VAL A 1 93 ? 0.074 -3.919 12.096 1.00 98.31 93 VAL A N 1
ATOM 699 C CA . VAL A 1 93 ? -1.185 -3.407 11.533 1.00 98.31 93 VAL A CA 1
ATOM 700 C C . VAL A 1 93 ? -2.246 -4.506 11.506 1.00 98.31 93 VAL A C 1
ATOM 702 O O . VAL A 1 93 ? -3.382 -4.281 11.929 1.00 98.31 93 VAL A O 1
ATOM 705 N N . VAL A 1 94 ? -1.893 -5.704 11.033 1.00 98.31 94 VAL A N 1
ATOM 706 C CA . VAL A 1 94 ? -2.823 -6.836 10.991 1.00 98.31 94 VAL A CA 1
ATOM 707 C C . VAL A 1 94 ? -3.222 -7.255 12.393 1.00 98.31 94 VAL A C 1
ATOM 709 O O . VAL A 1 94 ? -4.401 -7.487 12.622 1.00 98.31 94 VAL A O 1
ATOM 712 N N . GLU A 1 95 ? -2.285 -7.350 13.334 1.00 97.69 95 GLU A N 1
ATOM 713 C CA . GLU A 1 95 ? -2.603 -7.684 14.722 1.00 97.69 95 GLU A CA 1
ATOM 714 C C . GLU A 1 95 ? -3.593 -6.685 15.313 1.00 97.69 95 GLU A C 1
ATOM 716 O O . GLU A 1 95 ? -4.627 -7.094 15.831 1.00 97.69 95 GLU A O 1
ATOM 721 N N . PHE A 1 96 ? -3.347 -5.385 15.137 1.00 97.44 96 PHE A N 1
ATOM 722 C CA . PHE A 1 96 ? -4.236 -4.339 15.630 1.00 97.44 96 PHE A CA 1
ATOM 723 C C . PHE A 1 96 ? -5.664 -4.483 15.078 1.00 97.44 96 PHE A C 1
ATOM 725 O O . PHE A 1 96 ? -6.615 -4.596 15.850 1.00 97.44 96 PHE A O 1
ATOM 732 N N . TYR A 1 97 ? -5.834 -4.537 13.754 1.00 98.00 97 TYR A N 1
ATOM 733 C CA . TYR A 1 97 ? -7.169 -4.540 13.142 1.00 98.00 97 TYR A CA 1
ATOM 734 C C . TYR A 1 97 ? -7.864 -5.902 13.167 1.00 98.00 97 TYR A C 1
ATOM 736 O O . TYR A 1 97 ? -9.081 -5.982 13.340 1.00 98.00 97 TYR A O 1
ATOM 744 N N . HIS A 1 98 ? -7.124 -6.995 13.005 1.00 97.00 98 HIS A N 1
ATOM 745 C CA . HIS A 1 98 ? -7.715 -8.326 13.066 1.00 97.00 98 HIS A CA 1
ATOM 746 C C . HIS A 1 98 ? -8.180 -8.653 14.488 1.00 97.00 98 HIS A C 1
ATOM 748 O O . HIS A 1 98 ? -9.287 -9.153 14.659 1.00 97.00 98 HIS A O 1
ATOM 754 N N . HIS A 1 99 ? -7.390 -8.309 15.511 1.00 94.38 99 HIS A N 1
ATOM 755 C CA . HIS A 1 99 ? -7.782 -8.526 16.902 1.00 94.38 99 HIS A CA 1
ATOM 756 C C . HIS A 1 99 ? -8.927 -7.597 17.336 1.00 94.38 99 HIS A C 1
ATOM 758 O O . HIS A 1 99 ? -9.862 -8.043 17.995 1.00 94.38 99 HIS A O 1
ATOM 764 N N . GLN A 1 100 ? -8.874 -6.306 16.982 1.00 93.00 100 GLN A N 1
ATOM 765 C CA . GLN A 1 100 ? -9.855 -5.318 17.450 1.00 93.00 100 GLN A CA 1
ATOM 766 C C . GLN A 1 100 ? -11.219 -5.454 16.766 1.00 93.00 100 GLN A C 1
ATOM 768 O O . GLN A 1 100 ? -12.249 -5.356 17.432 1.00 93.00 100 GLN A O 1
ATOM 773 N N . THR A 1 101 ? -11.241 -5.670 15.449 1.00 94.56 101 THR A N 1
ATOM 774 C CA . THR A 1 101 ? -12.482 -5.630 14.656 1.00 94.56 101 THR A CA 1
ATOM 775 C C . THR A 1 101 ? -12.718 -6.869 13.804 1.00 94.56 101 THR A C 1
ATOM 777 O O . THR A 1 101 ? -13.704 -6.920 13.071 1.00 94.56 101 THR A O 1
ATOM 780 N N . GLY A 1 102 ? -11.847 -7.880 13.872 1.00 96.44 102 GLY A N 1
ATOM 781 C CA . GLY A 1 102 ? -11.965 -9.067 13.024 1.00 96.44 102 GLY A CA 1
ATOM 782 C C . GLY A 1 102 ? -11.738 -8.756 11.546 1.00 96.44 102 GLY A C 1
ATOM 783 O O . GLY A 1 102 ? -12.309 -9.428 10.689 1.00 96.44 102 GLY A O 1
ATOM 784 N N . THR A 1 103 ? -10.956 -7.720 11.226 1.00 97.50 103 THR A N 1
ATOM 785 C CA . THR A 1 103 ? -10.741 -7.280 9.843 1.00 97.50 103 THR A CA 1
ATOM 786 C C . THR A 1 103 ? -10.030 -8.353 9.030 1.00 97.50 103 THR A C 1
ATOM 788 O O . THR A 1 103 ? -9.024 -8.921 9.461 1.00 97.50 103 THR A O 1
ATOM 791 N N . ARG A 1 104 ? -10.569 -8.632 7.837 1.00 97.81 104 ARG A N 1
ATOM 792 C CA . ARG A 1 104 ? -10.086 -9.699 6.946 1.00 97.81 104 ARG A CA 1
ATOM 793 C C . ARG A 1 104 ? -9.604 -9.224 5.585 1.00 97.81 104 ARG A C 1
ATOM 795 O O . ARG A 1 104 ? -8.993 -10.011 4.884 1.00 97.81 104 ARG A O 1
ATOM 802 N N . ILE A 1 105 ? -9.869 -7.980 5.190 1.00 98.25 105 ILE A N 1
ATOM 803 C CA . ILE A 1 105 ? -9.458 -7.457 3.881 1.00 98.25 105 ILE A CA 1
ATOM 804 C C . ILE A 1 105 ? -8.565 -6.243 4.096 1.00 98.25 105 ILE A C 1
ATOM 806 O O . ILE A 1 105 ? -8.980 -5.249 4.694 1.00 98.25 105 ILE A O 1
ATOM 810 N N . PHE A 1 106 ? -7.344 -6.319 3.578 1.00 98.56 106 PHE A N 1
ATOM 811 C CA . PHE A 1 106 ? -6.338 -5.277 3.700 1.00 98.56 106 PHE A CA 1
ATOM 812 C C . PHE A 1 106 ? -5.945 -4.782 2.312 1.00 98.56 106 PHE A C 1
ATOM 814 O O . PHE A 1 106 ? -5.245 -5.462 1.568 1.00 98.56 106 PHE A O 1
ATOM 821 N N . ASN A 1 107 ? -6.382 -3.572 1.962 1.00 98.50 107 ASN A N 1
ATOM 822 C CA . ASN A 1 107 ? -5.848 -2.874 0.798 1.00 98.50 107 ASN A CA 1
ATOM 823 C C . ASN A 1 107 ? -4.485 -2.262 1.144 1.00 98.50 107 ASN A C 1
ATOM 825 O O . ASN A 1 107 ? -4.395 -1.449 2.072 1.00 98.50 107 ASN A O 1
ATOM 829 N N . HIS A 1 108 ? -3.467 -2.638 0.379 1.00 97.94 108 HIS A N 1
ATOM 830 C CA . HIS A 1 108 ? -2.076 -2.241 0.531 1.00 97.94 108 HIS A CA 1
ATOM 831 C C . HIS A 1 108 ? -1.543 -1.706 -0.806 1.00 97.94 108 HIS A C 1
ATOM 833 O O . HIS A 1 108 ? -0.853 -2.393 -1.562 1.00 97.94 108 HIS A O 1
ATOM 839 N N . SER A 1 109 ? -1.877 -0.452 -1.107 1.00 96.94 109 SER A N 1
ATOM 840 C CA . SER A 1 109 ? -1.521 0.216 -2.367 1.00 96.94 109 SER A CA 1
ATOM 841 C C . SER A 1 109 ? -0.109 0.814 -2.340 1.00 96.94 109 SER A C 1
ATOM 843 O O . SER A 1 109 ? 0.144 1.868 -2.915 1.00 96.94 109 SER A O 1
ATOM 845 N N . ILE A 1 110 ? 0.824 0.143 -1.663 1.00 96.00 110 ILE A N 1
ATOM 846 C CA . ILE A 1 110 ? 2.200 0.596 -1.463 1.00 96.00 110 ILE A CA 1
ATOM 847 C C . ILE A 1 110 ? 3.137 -0.456 -2.038 1.00 96.00 110 ILE A C 1
ATOM 849 O O . ILE A 1 110 ? 2.943 -1.656 -1.855 1.00 96.00 110 ILE A O 1
ATOM 853 N N . ALA A 1 111 ? 4.178 0.001 -2.723 1.00 95.44 111 ALA A N 1
ATOM 854 C CA . ALA A 1 111 ? 5.178 -0.871 -3.299 1.00 95.44 111 ALA A CA 1
ATOM 855 C C . ALA A 1 111 ? 6.572 -0.244 -3.243 1.00 95.44 111 ALA A C 1
ATOM 857 O O . ALA A 1 111 ? 6.748 0.975 -3.226 1.00 95.44 111 ALA A O 1
ATOM 858 N N . ALA A 1 112 ? 7.587 -1.099 -3.264 1.00 92.94 112 ALA A N 1
ATOM 859 C CA . ALA A 1 112 ? 8.962 -0.696 -3.472 1.00 92.94 112 ALA A CA 1
ATOM 860 C C . ALA A 1 112 ? 9.142 -0.067 -4.862 1.00 92.94 112 ALA A C 1
ATOM 862 O O . ALA A 1 112 ? 8.424 -0.343 -5.822 1.00 92.94 112 ALA A O 1
ATOM 863 N N . ARG A 1 113 ? 10.172 0.770 -4.985 1.00 89.19 113 ARG A N 1
ATOM 864 C CA . ARG A 1 113 ? 10.485 1.475 -6.236 1.00 89.19 113 ARG A CA 1
ATOM 865 C C . ARG A 1 113 ? 11.288 0.633 -7.224 1.00 89.19 113 ARG A C 1
ATOM 867 O O . ARG A 1 113 ? 11.463 1.047 -8.364 1.00 89.19 113 ARG A O 1
ATOM 874 N N . THR A 1 114 ? 11.812 -0.511 -6.795 1.00 88.50 114 THR A N 1
ATOM 875 C CA . THR A 1 114 ? 12.652 -1.397 -7.604 1.00 88.50 114 THR A CA 1
ATOM 876 C C . THR A 1 114 ? 11.988 -2.761 -7.781 1.00 88.50 114 THR A C 1
ATOM 878 O O . THR A 1 114 ? 11.253 -3.193 -6.888 1.00 88.50 114 THR A O 1
ATOM 881 N N . PRO A 1 115 ? 12.237 -3.451 -8.911 1.00 90.44 115 PRO A N 1
ATOM 882 C CA . PRO A 1 115 ? 11.717 -4.795 -9.128 1.00 90.44 115 PRO A CA 1
ATOM 883 C C . PRO A 1 115 ? 12.108 -5.773 -8.015 1.00 90.44 115 PRO A C 1
ATOM 885 O O . PRO A 1 115 ? 13.183 -5.661 -7.416 1.00 90.44 115 PRO A O 1
ATOM 888 N N . CYS A 1 116 ? 11.248 -6.758 -7.764 1.00 92.25 116 CYS A N 1
ATOM 889 C CA . CYS A 1 116 ? 11.553 -7.844 -6.849 1.00 92.25 116 CYS A CA 1
ATOM 890 C C . CYS A 1 116 ? 12.706 -8.707 -7.389 1.00 92.25 116 CYS A C 1
ATOM 892 O O . CYS A 1 116 ? 12.969 -8.780 -8.593 1.00 92.25 116 CYS A O 1
ATOM 894 N N . ARG A 1 117 ? 13.418 -9.369 -6.474 1.00 90.19 117 ARG A N 1
ATOM 895 C CA . ARG A 1 117 ? 14.455 -10.343 -6.836 1.00 90.19 117 ARG A CA 1
ATOM 896 C C . ARG A 1 117 ? 13.797 -11.648 -7.285 1.00 90.19 117 ARG A C 1
ATOM 898 O O . ARG A 1 117 ? 12.722 -11.993 -6.811 1.00 90.19 117 ARG A O 1
ATOM 905 N N . THR A 1 118 ? 14.476 -12.393 -8.152 1.00 90.19 118 THR A N 1
ATOM 906 C CA . THR A 1 118 ? 13.988 -13.682 -8.674 1.00 90.19 118 THR A CA 1
ATOM 907 C C . THR A 1 118 ? 14.428 -14.881 -7.839 1.00 90.19 118 THR A C 1
ATOM 909 O O . THR A 1 118 ? 13.773 -15.914 -7.873 1.00 90.19 118 THR A O 1
ATOM 912 N N . GLN A 1 119 ? 15.527 -14.758 -7.087 1.00 92.12 119 GLN A N 1
ATOM 913 C CA . GLN A 1 119 ? 16.064 -15.872 -6.301 1.00 92.12 119 GLN A CA 1
ATOM 914 C C . GLN A 1 119 ? 15.310 -16.088 -4.984 1.00 92.12 119 GLN A C 1
ATOM 916 O O . GLN A 1 119 ? 15.050 -17.226 -4.608 1.00 92.12 119 GLN A O 1
ATOM 921 N N . TYR A 1 120 ? 14.975 -15.003 -4.281 1.00 90.94 120 TYR A N 1
ATOM 922 C CA . TYR A 1 120 ? 14.294 -15.057 -2.990 1.00 90.94 120 TYR A CA 1
ATOM 923 C C . TYR A 1 120 ? 13.124 -14.084 -2.966 1.00 90.94 120 TYR A C 1
ATOM 925 O O . TYR A 1 120 ? 13.257 -12.928 -3.384 1.00 90.94 120 TYR A O 1
ATOM 933 N N . MET A 1 121 ? 12.003 -14.547 -2.414 1.00 94.31 121 MET A N 1
ATOM 934 C CA . MET A 1 121 ? 10.890 -13.684 -2.046 1.00 94.31 121 MET A CA 1
ATOM 935 C C . MET A 1 121 ? 11.359 -12.647 -1.015 1.00 94.31 121 MET A C 1
ATOM 937 O O . MET A 1 121 ? 12.227 -12.917 -0.183 1.00 94.31 121 MET A O 1
ATOM 941 N N . SER A 1 122 ? 10.811 -11.434 -1.086 1.00 96.50 122 SER A N 1
ATOM 942 C CA . SER A 1 122 ? 11.111 -10.419 -0.076 1.00 96.50 122 SER A CA 1
ATOM 943 C C . SER A 1 122 ? 10.476 -10.801 1.255 1.00 96.50 122 SER A C 1
ATOM 945 O O . SER A 1 122 ? 9.381 -11.357 1.271 1.00 96.50 122 SER A O 1
ATOM 947 N N . ALA A 1 123 ? 11.115 -10.438 2.368 1.00 97.38 123 ALA A N 1
ATOM 948 C CA . ALA A 1 123 ? 10.518 -10.628 3.690 1.00 97.38 123 ALA A CA 1
ATOM 949 C C . ALA A 1 123 ? 9.139 -9.950 3.802 1.00 97.38 123 ALA A C 1
ATOM 951 O O . ALA A 1 123 ? 8.269 -10.437 4.505 1.00 97.38 123 ALA A O 1
ATOM 952 N N . TRP A 1 124 ? 8.928 -8.850 3.071 1.00 97.50 124 TRP A N 1
ATOM 953 C CA . TRP A 1 124 ? 7.649 -8.143 3.027 1.00 97.50 124 TRP A CA 1
ATOM 954 C C . TRP A 1 124 ? 6.534 -8.991 2.406 1.00 97.50 124 TRP A C 1
ATOM 956 O O . TRP A 1 124 ? 5.469 -9.128 2.996 1.00 97.50 124 TRP A O 1
ATOM 966 N N . ALA A 1 125 ? 6.795 -9.600 1.247 1.00 98.06 125 ALA A N 1
ATOM 967 C CA . ALA A 1 125 ? 5.852 -10.515 0.608 1.00 98.06 125 ALA A CA 1
ATOM 968 C C . ALA A 1 125 ? 5.662 -11.807 1.424 1.00 98.06 125 ALA A C 1
ATOM 970 O O . ALA A 1 125 ? 4.538 -12.272 1.576 1.00 98.06 125 ALA A O 1
ATOM 971 N N . ALA A 1 126 ? 6.742 -12.343 2.003 1.00 98.19 126 ALA A N 1
ATOM 972 C CA . ALA A 1 126 ? 6.687 -13.553 2.822 1.00 98.19 126 ALA A CA 1
ATOM 973 C C . ALA A 1 126 ? 5.838 -13.365 4.091 1.00 98.19 126 ALA A C 1
ATOM 975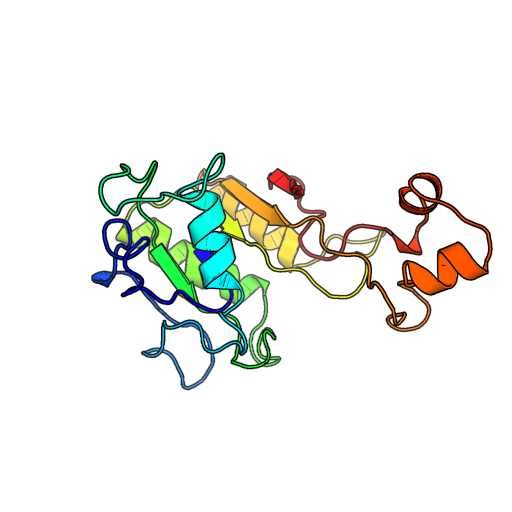 O O . ALA A 1 126 ? 5.093 -14.265 4.464 1.00 98.19 126 ALA A O 1
ATOM 976 N N . GLU A 1 127 ? 5.914 -12.194 4.727 1.00 98.62 127 GLU A N 1
ATOM 977 C CA . GLU A 1 127 ? 5.089 -11.870 5.894 1.00 98.62 127 GLU A CA 1
ATOM 978 C C . GLU A 1 127 ? 3.605 -11.754 5.531 1.00 98.62 127 GLU A C 1
ATOM 980 O O . GLU A 1 127 ? 2.750 -12.272 6.245 1.00 98.62 127 GLU A O 1
ATOM 985 N N . ILE A 1 128 ? 3.288 -11.141 4.384 1.00 98.56 128 ILE A N 1
ATOM 986 C CA . ILE A 1 128 ? 1.914 -11.099 3.865 1.00 98.56 128 ILE A CA 1
ATOM 987 C C . ILE A 1 128 ? 1.378 -12.518 3.639 1.00 98.56 128 ILE A C 1
ATOM 989 O O . ILE A 1 128 ? 0.263 -12.820 4.068 1.00 98.56 128 ILE A O 1
ATOM 993 N N . ASP A 1 129 ? 2.170 -13.400 3.024 1.00 98.56 129 ASP A N 1
ATOM 994 C CA . ASP A 1 129 ? 1.783 -14.796 2.796 1.00 98.56 129 ASP A CA 1
ATOM 995 C C . ASP A 1 129 ? 1.581 -15.555 4.115 1.00 98.56 129 ASP A C 1
ATOM 997 O O . ASP A 1 129 ? 0.623 -16.319 4.257 1.00 98.56 129 ASP A O 1
ATOM 1001 N N . HIS A 1 130 ? 2.459 -15.325 5.095 1.00 98.56 130 HIS A N 1
ATOM 1002 C CA . HIS A 1 130 ? 2.375 -15.941 6.414 1.00 98.56 130 HIS A CA 1
ATOM 1003 C C . HIS A 1 130 ? 1.104 -15.523 7.165 1.00 98.56 130 HIS A C 1
ATOM 1005 O O . HIS A 1 130 ? 0.359 -16.382 7.637 1.00 98.56 130 HIS A O 1
ATOM 1011 N N . LEU A 1 131 ? 0.822 -14.219 7.227 1.00 98.56 131 LEU A N 1
ATOM 1012 C CA . LEU A 1 131 ? -0.350 -13.674 7.915 1.00 98.56 131 LEU A CA 1
ATOM 1013 C C . LEU A 1 131 ? -1.657 -14.074 7.227 1.00 98.56 131 LEU A C 1
ATOM 1015 O O . LEU A 1 131 ? -2.622 -14.411 7.911 1.00 98.56 131 LEU A O 1
ATOM 1019 N N . THR A 1 132 ? -1.674 -14.081 5.891 1.00 98.38 132 THR A N 1
ATOM 1020 C CA . THR A 1 132 ? -2.810 -14.559 5.086 1.00 98.38 132 THR A CA 1
ATOM 1021 C C . THR A 1 132 ? -3.166 -15.995 5.455 1.00 98.38 132 THR A C 1
ATOM 1023 O O . THR A 1 132 ? -4.317 -16.282 5.785 1.00 98.38 132 THR A O 1
ATOM 1026 N N . TRP A 1 133 ? -2.163 -16.876 5.497 1.00 98.06 133 TRP A N 1
ATOM 1027 C CA . TRP A 1 133 ? -2.348 -18.271 5.889 1.00 98.06 133 TRP A CA 1
ATOM 1028 C C . TRP A 1 133 ? -2.784 -18.433 7.349 1.00 98.06 133 TRP A C 1
ATOM 1030 O O . TRP A 1 133 ? -3.677 -19.223 7.645 1.00 98.06 133 TRP A O 1
ATOM 1040 N N . GLN A 1 134 ? -2.160 -17.696 8.269 1.00 98.12 134 GLN A N 1
ATOM 1041 C CA . GLN A 1 134 ? -2.391 -17.857 9.703 1.00 98.12 134 GLN A CA 1
ATOM 1042 C C . GLN A 1 134 ? -3.758 -17.321 10.151 1.00 98.12 134 GLN A C 1
ATOM 1044 O O . GLN A 1 134 ? -4.378 -17.899 11.044 1.00 98.12 134 GLN A O 1
ATOM 1049 N N . LYS A 1 135 ? -4.200 -16.191 9.584 1.00 97.75 135 LYS A N 1
ATOM 1050 C CA . LYS A 1 135 ? -5.350 -15.416 10.081 1.00 97.75 135 LYS A CA 1
ATOM 1051 C C . LYS A 1 135 ? -6.575 -15.461 9.163 1.00 97.75 135 LYS A C 1
ATOM 1053 O O . LYS A 1 135 ? -7.586 -14.850 9.503 1.00 97.75 135 LYS A O 1
ATOM 1058 N N . ASP A 1 136 ? -6.505 -16.180 8.039 1.00 97.69 136 ASP A N 1
ATOM 1059 C CA . ASP A 1 136 ? -7.596 -16.280 7.056 1.00 97.69 136 ASP A CA 1
ATOM 1060 C C . ASP A 1 136 ? -8.060 -14.885 6.581 1.00 97.69 136 ASP A C 1
ATOM 1062 O O . ASP A 1 136 ? -9.223 -14.481 6.711 1.00 97.69 136 ASP A O 1
ATOM 1066 N N . ILE A 1 137 ? -7.083 -14.109 6.098 1.00 98.44 137 ILE A N 1
ATOM 1067 C CA . ILE A 1 137 ? -7.239 -12.726 5.626 1.00 98.44 137 ILE A CA 1
ATOM 1068 C C . ILE A 1 137 ? -6.757 -12.59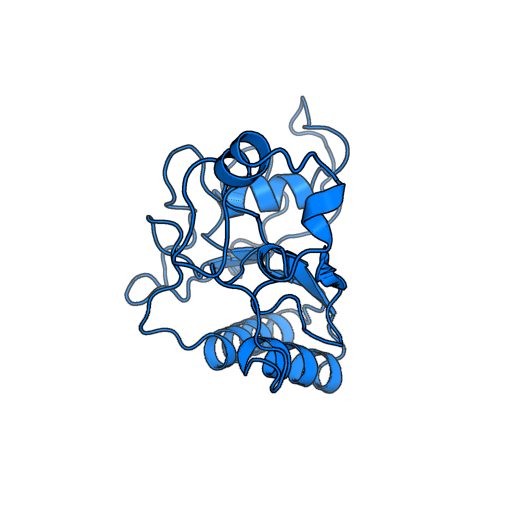1 4.180 1.00 98.44 137 ILE A C 1
ATOM 1070 O O . ILE A 1 137 ? -5.911 -13.352 3.737 1.00 98.44 137 ILE A O 1
ATOM 1074 N N . LEU A 1 138 ? -7.250 -11.595 3.449 1.00 98.62 138 LEU A N 1
ATOM 1075 C CA . LEU A 1 138 ? -6.832 -11.274 2.089 1.00 98.62 138 LEU A CA 1
ATOM 1076 C C . LEU A 1 138 ? -6.119 -9.923 2.052 1.00 98.62 138 LEU A C 1
ATOM 1078 O O . LEU A 1 138 ? -6.673 -8.896 2.456 1.00 98.62 138 LEU A O 1
ATOM 1082 N N . PHE A 1 139 ? -4.925 -9.917 1.469 1.00 98.75 139 PHE A N 1
ATOM 1083 C CA . PHE A 1 139 ? -4.259 -8.697 1.033 1.00 98.75 139 PHE A CA 1
ATOM 1084 C C . PHE A 1 139 ? -4.555 -8.414 -0.439 1.00 98.75 139 PHE A C 1
ATOM 1086 O O . PHE A 1 139 ? -4.406 -9.289 -1.289 1.00 98.75 139 PHE A O 1
ATOM 1093 N N . VAL A 1 140 ? -4.927 -7.170 -0.735 1.00 98.56 140 VAL A N 1
ATOM 1094 C CA . VAL A 1 140 ? -4.949 -6.619 -2.095 1.00 98.56 140 VAL A CA 1
ATOM 1095 C C . VAL A 1 140 ? -3.736 -5.710 -2.218 1.00 98.56 140 VAL A C 1
ATOM 1097 O O . VAL A 1 140 ? -3.650 -4.707 -1.507 1.00 98.56 140 VAL A O 1
ATOM 1100 N N . VAL A 1 141 ? -2.777 -6.083 -3.062 1.00 98.38 141 VAL A N 1
ATOM 1101 C CA . VAL A 1 141 ? -1.484 -5.397 -3.190 1.00 98.38 141 VAL A CA 1
ATOM 1102 C C . VAL A 1 141 ? -1.334 -4.781 -4.572 1.00 98.38 141 VAL A C 1
ATOM 1104 O O . VAL A 1 141 ? -1.752 -5.363 -5.570 1.00 98.38 141 VAL A O 1
ATOM 1107 N N . ALA A 1 142 ? -0.701 -3.613 -4.643 1.00 97.25 142 ALA A N 1
ATOM 1108 C CA . ALA A 1 142 ? -0.405 -2.985 -5.926 1.00 97.25 142 ALA A CA 1
ATOM 1109 C C . ALA A 1 142 ? 0.737 -3.713 -6.660 1.00 97.25 142 ALA A C 1
ATOM 1111 O O . ALA A 1 142 ? 1.806 -3.937 -6.090 1.00 97.25 142 ALA A O 1
ATOM 1112 N N . ALA A 1 143 ? 0.564 -3.971 -7.957 1.00 96.31 143 ALA A N 1
ATOM 1113 C CA . ALA A 1 143 ? 1.590 -4.465 -8.879 1.00 96.31 143 ALA A CA 1
ATOM 1114 C C . ALA A 1 143 ? 2.730 -3.458 -9.106 1.00 96.31 143 ALA A C 1
ATOM 1116 O O . ALA A 1 143 ? 3.783 -3.805 -9.643 1.00 96.31 143 ALA A O 1
ATOM 1117 N N . GLY A 1 144 ? 2.530 -2.211 -8.673 1.00 93.81 144 GLY A N 1
ATOM 1118 C CA . GLY A 1 144 ? 3.496 -1.126 -8.733 1.00 93.81 144 GLY A CA 1
ATOM 1119 C C . GLY A 1 144 ? 3.576 -0.444 -10.097 1.00 93.81 144 GLY A C 1
ATOM 1120 O O . GLY A 1 144 ? 3.260 -1.005 -11.141 1.00 93.81 144 GLY A O 1
ATOM 1121 N N . ASN A 1 145 ? 4.057 0.798 -10.086 1.00 92.19 145 ASN A N 1
ATOM 1122 C CA . ASN A 1 145 ? 4.103 1.638 -11.280 1.00 92.19 145 ASN A CA 1
ATOM 1123 C C . ASN A 1 145 ? 5.478 1.607 -11.957 1.00 92.19 145 ASN A C 1
ATOM 1125 O O . ASN A 1 145 ? 6.526 1.460 -11.313 1.00 92.19 145 ASN A O 1
ATOM 1129 N N . ILE A 1 146 ? 5.479 1.768 -13.277 1.00 92.62 146 ILE A N 1
ATOM 1130 C CA . ILE A 1 146 ? 6.685 2.053 -14.058 1.00 92.62 146 ILE A CA 1
ATOM 1131 C C . ILE A 1 146 ? 6.891 3.574 -14.023 1.00 92.62 146 ILE A C 1
ATOM 1133 O O . ILE A 1 146 ? 5.922 4.310 -14.218 1.00 92.62 146 ILE A O 1
ATOM 1137 N N . PRO A 1 147 ? 8.110 4.073 -13.754 1.00 92.56 147 PRO A N 1
ATOM 1138 C CA . PRO A 1 147 ? 8.357 5.508 -13.774 1.00 92.56 147 PRO A CA 1
ATOM 1139 C C . PRO A 1 147 ? 8.072 6.082 -15.166 1.00 92.56 147 PRO A C 1
ATOM 1141 O O . PRO A 1 147 ? 8.432 5.481 -16.172 1.00 92.56 147 PRO A O 1
ATOM 1144 N N . PHE A 1 148 ? 7.435 7.248 -15.239 1.00 91.81 148 PHE A N 1
ATOM 1145 C CA . PHE A 1 148 ? 7.072 7.840 -16.527 1.00 91.81 148 PHE A CA 1
ATOM 1146 C C . PHE A 1 148 ? 8.273 8.518 -17.207 1.00 91.81 148 PHE A C 1
ATOM 1148 O O . PHE A 1 148 ? 8.672 8.096 -18.290 1.00 91.81 148 PHE A O 1
ATOM 1155 N N . ASP A 1 149 ? 8.894 9.495 -16.533 1.00 91.94 149 ASP A N 1
ATOM 1156 C CA . ASP A 1 149 ? 9.936 10.349 -17.131 1.00 91.94 149 ASP A CA 1
ATOM 1157 C C . ASP A 1 149 ? 11.375 9.948 -16.804 1.00 91.94 149 ASP A C 1
ATOM 1159 O O . ASP A 1 149 ? 12.274 10.169 -17.611 1.00 91.94 149 ASP A O 1
ATOM 1163 N N . ARG A 1 150 ? 11.627 9.429 -15.594 1.00 91.25 150 ARG A N 1
ATOM 1164 C CA . ARG A 1 150 ? 12.992 9.221 -15.087 1.00 91.25 150 ARG A CA 1
ATOM 1165 C C . ARG A 1 150 ? 13.198 7.814 -14.556 1.00 91.25 150 ARG A C 1
ATOM 1167 O O . ARG A 1 150 ? 12.551 7.408 -13.592 1.00 91.25 150 ARG A O 1
ATOM 1174 N N . SER A 1 151 ? 14.163 7.117 -15.145 1.00 90.25 151 SER A N 1
ATOM 1175 C CA . SER A 1 151 ? 14.581 5.782 -14.721 1.00 90.25 151 SER A CA 1
ATOM 1176 C C . SER A 1 151 ? 15.113 5.767 -13.290 1.00 90.25 151 SER A C 1
ATOM 1178 O O . SER A 1 151 ? 15.764 6.711 -12.828 1.00 90.25 151 SER A O 1
ATOM 1180 N N . ILE A 1 152 ? 14.832 4.678 -12.576 1.00 87.44 152 ILE A N 1
ATOM 1181 C CA . ILE A 1 152 ? 15.286 4.468 -11.200 1.00 87.44 152 ILE A CA 1
ATOM 1182 C C . ILE A 1 152 ? 16.470 3.503 -11.235 1.00 87.44 152 ILE A C 1
ATOM 1184 O O . ILE A 1 152 ? 16.311 2.282 -11.334 1.00 87.44 152 ILE A O 1
ATOM 1188 N N . GLY A 1 153 ? 17.673 4.078 -11.165 1.00 84.94 153 GLY A N 1
ATOM 1189 C CA . GLY A 1 153 ? 18.920 3.342 -11.368 1.00 84.94 153 GLY A CA 1
ATOM 1190 C C . GLY A 1 153 ? 18.962 2.662 -12.740 1.00 84.94 153 GLY A C 1
ATOM 1191 O O . GLY A 1 153 ? 18.273 3.072 -13.670 1.00 84.94 153 GLY A O 1
ATOM 1192 N N . ASN A 1 154 ? 19.739 1.585 -12.847 1.00 79.19 154 ASN A N 1
ATOM 1193 C CA . ASN A 1 154 ? 19.906 0.850 -14.108 1.00 79.19 154 ASN A CA 1
ATOM 1194 C C . ASN A 1 154 ? 18.865 -0.267 -14.297 1.00 79.19 154 ASN A C 1
ATOM 1196 O O . ASN A 1 154 ? 18.888 -0.965 -15.304 1.00 79.19 154 ASN A O 1
ATOM 1200 N N . PHE A 1 155 ? 17.982 -0.474 -13.316 1.00 78.75 155 PHE A N 1
ATOM 1201 C CA . PHE A 1 155 ? 17.128 -1.664 -13.245 1.00 78.75 155 PHE A CA 1
ATOM 1202 C C . PHE A 1 155 ? 15.657 -1.384 -13.554 1.00 78.75 155 PHE A C 1
ATOM 1204 O O . PHE A 1 155 ? 14.918 -2.321 -13.837 1.00 78.75 155 PHE A O 1
ATOM 1211 N N . ARG A 1 156 ? 15.208 -0.124 -13.492 1.00 88.81 156 ARG A N 1
ATOM 1212 C CA . ARG A 1 156 ? 13.808 0.241 -13.748 1.00 88.81 156 ARG A CA 1
ATOM 1213 C C . ARG A 1 156 ? 13.735 1.410 -14.720 1.00 88.81 156 ARG A C 1
ATOM 1215 O O . ARG A 1 156 ? 13.767 2.570 -14.307 1.00 88.81 156 ARG A O 1
ATOM 1222 N N . LEU A 1 157 ? 13.670 1.065 -16.004 1.00 91.00 157 LEU A N 1
ATOM 1223 C CA . LEU A 1 157 ? 13.601 2.031 -17.094 1.00 91.00 157 LEU A CA 1
ATOM 1224 C C . LEU A 1 157 ? 12.256 2.756 -17.115 1.00 91.00 157 LEU A C 1
ATOM 1226 O O . LEU A 1 157 ? 11.213 2.148 -16.847 1.00 91.00 157 LEU A O 1
ATOM 1230 N N . SER A 1 158 ? 12.298 4.042 -17.451 1.00 93.94 158 SER A N 1
ATOM 1231 C CA . SER A 1 158 ? 11.118 4.879 -17.598 1.00 93.94 158 SER A CA 1
ATOM 1232 C C . SER A 1 158 ? 10.335 4.545 -18.868 1.00 93.94 158 SER A C 1
ATOM 1234 O O . SER A 1 158 ? 10.869 3.962 -19.811 1.00 93.94 158 SER A O 1
ATOM 1236 N N . VAL A 1 159 ? 9.054 4.915 -18.906 1.00 94.62 159 VAL A N 1
ATOM 1237 C CA . VAL A 1 159 ? 8.246 4.822 -20.131 1.00 94.62 159 VAL A CA 1
ATOM 1238 C C . VAL A 1 159 ? 8.879 5.664 -21.241 1.00 94.62 159 VAL A C 1
ATOM 1240 O O . VAL A 1 159 ? 8.984 5.197 -22.372 1.00 94.62 159 VAL A O 1
ATOM 1243 N N . LYS A 1 160 ? 9.363 6.866 -20.914 1.00 94.50 160 LYS A N 1
ATOM 1244 C CA . LYS A 1 160 ? 10.032 7.758 -21.861 1.00 94.50 160 LYS A CA 1
ATOM 1245 C C . LYS A 1 160 ? 11.271 7.120 -22.495 1.00 94.50 160 LYS A C 1
ATOM 1247 O O . LYS A 1 160 ? 11.349 7.058 -23.719 1.00 94.50 160 LYS A O 1
ATOM 1252 N N . ASP A 1 161 ? 12.176 6.572 -21.686 1.00 92.50 161 ASP A N 1
ATOM 1253 C CA . ASP A 1 161 ? 13.425 5.959 -22.160 1.00 92.50 161 ASP A CA 1
ATOM 1254 C C . ASP A 1 161 ? 13.134 4.791 -23.119 1.00 92.50 161 ASP A C 1
ATOM 1256 O O . ASP A 1 161 ? 13.869 4.542 -24.071 1.00 92.50 161 ASP A O 1
ATOM 1260 N N . ARG A 1 162 ? 12.039 4.058 -22.893 1.00 92.00 162 ARG A N 1
ATOM 1261 C CA . ARG A 1 162 ? 11.621 2.941 -23.756 1.00 92.00 162 ARG A CA 1
ATOM 1262 C C . ARG A 1 162 ? 11.097 3.414 -25.097 1.00 92.00 162 ARG A C 1
ATOM 1264 O O . ARG A 1 162 ? 11.479 2.856 -26.121 1.00 92.00 162 ARG A O 1
ATOM 1271 N N . LEU A 1 163 ? 10.251 4.442 -25.086 1.00 92.75 163 LEU A N 1
ATOM 1272 C CA . LEU A 1 163 ? 9.720 5.035 -26.308 1.00 92.75 163 LEU A CA 1
ATOM 1273 C C . LEU A 1 163 ? 10.844 5.638 -27.157 1.00 92.75 163 LEU A C 1
ATOM 1275 O O . LEU A 1 163 ? 10.857 5.441 -28.369 1.00 92.75 163 LEU A O 1
ATOM 1279 N N . GLU A 1 164 ? 11.820 6.295 -26.525 1.00 93.50 164 GLU A N 1
ATOM 1280 C CA . GLU A 1 164 ? 13.017 6.822 -27.197 1.00 93.50 164 GLU A CA 1
ATOM 1281 C C . GLU A 1 164 ? 13.896 5.705 -27.788 1.00 93.50 164 GLU A C 1
ATOM 1283 O O . GLU A 1 164 ? 14.458 5.874 -28.868 1.00 93.50 164 GLU A O 1
ATOM 1288 N N . ASN A 1 165 ? 13.944 4.535 -27.143 1.00 90.12 165 ASN A N 1
ATOM 1289 C CA . ASN A 1 165 ? 14.621 3.335 -27.650 1.00 90.12 165 ASN A CA 1
ATOM 1290 C C . ASN A 1 165 ? 13.779 2.507 -28.644 1.00 90.12 165 ASN A C 1
ATOM 1292 O O . ASN A 1 165 ? 14.218 1.447 -29.088 1.00 90.12 165 ASN A O 1
ATOM 1296 N N . GLY A 1 166 ? 12.581 2.973 -29.012 1.00 92.88 166 GLY A N 1
ATOM 1297 C CA . GLY A 1 166 ? 11.717 2.321 -30.000 1.00 92.88 166 GLY A CA 1
ATOM 1298 C C . GLY A 1 166 ? 10.874 1.157 -29.469 1.00 92.88 166 GLY A C 1
ATOM 1299 O O . GLY A 1 166 ? 10.220 0.478 -30.262 1.00 92.88 166 GLY A O 1
ATOM 1300 N N . THR A 1 167 ? 10.832 0.927 -28.153 1.00 91.19 167 THR A N 1
ATOM 1301 C CA . THR A 1 167 ? 9.983 -0.110 -27.554 1.00 91.19 167 THR A CA 1
ATOM 1302 C C . THR A 1 167 ? 8.628 0.468 -27.154 1.00 91.19 167 THR A C 1
ATOM 1304 O O . THR A 1 167 ? 8.501 1.203 -26.173 1.00 91.19 167 THR A O 1
ATOM 1307 N N . ALA A 1 168 ? 7.584 0.115 -27.903 1.00 91.69 168 ALA A N 1
ATOM 1308 C CA . ALA A 1 168 ? 6.231 0.618 -27.678 1.00 91.69 168 ALA A CA 1
ATOM 1309 C C . ALA A 1 168 ? 5.447 -0.199 -26.638 1.00 91.69 168 ALA A C 1
ATOM 1311 O O . ALA A 1 168 ? 5.674 -1.394 -26.436 1.00 91.69 168 ALA A O 1
ATOM 1312 N N . TYR A 1 169 ? 4.454 0.431 -26.015 1.00 92.56 169 TYR A N 1
ATOM 1313 C CA . TYR A 1 169 ? 3.447 -0.277 -25.225 1.00 92.56 169 TYR A CA 1
ATOM 1314 C C . TYR A 1 169 ? 2.629 -1.234 -26.122 1.00 92.56 169 TYR A C 1
ATOM 1316 O O . TYR A 1 169 ? 2.316 -0.862 -27.255 1.00 92.56 169 TYR A O 1
ATOM 1324 N N . PRO A 1 170 ? 2.236 -2.434 -25.649 1.00 93.75 170 PRO A N 1
ATOM 1325 C CA . PRO A 1 170 ? 2.517 -3.025 -24.334 1.00 93.75 170 PRO A CA 1
ATOM 1326 C C . PRO A 1 170 ? 3.794 -3.882 -24.292 1.00 93.75 170 PRO A C 1
ATOM 1328 O O . PRO A 1 170 ? 4.048 -4.536 -23.285 1.00 93.75 170 PRO A O 1
ATOM 1331 N N . SER A 1 171 ? 4.590 -3.917 -25.365 1.00 92.38 171 SER A N 1
ATOM 1332 C CA . SER A 1 171 ? 5.669 -4.905 -25.530 1.00 92.38 171 SER A 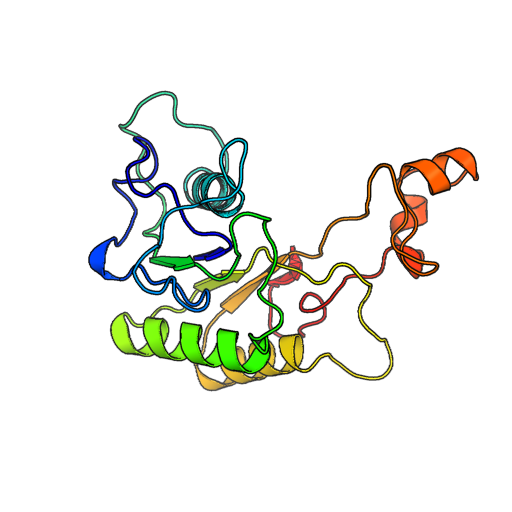CA 1
ATOM 1333 C C . SER A 1 171 ? 6.714 -4.878 -24.409 1.00 92.38 171 SER A C 1
ATOM 1335 O O . SER A 1 171 ? 7.112 -5.934 -23.921 1.00 92.38 171 SER A O 1
ATOM 1337 N N . TYR A 1 172 ? 7.074 -3.686 -23.922 1.00 92.00 172 TYR A N 1
ATOM 1338 C CA . TYR A 1 172 ? 8.055 -3.543 -22.847 1.00 92.00 172 TYR A CA 1
ATOM 1339 C C . TYR A 1 172 ? 7.588 -4.095 -21.493 1.00 92.00 172 TYR A C 1
ATOM 1341 O O . TYR A 1 172 ? 8.415 -4.285 -20.605 1.00 92.00 172 TYR A O 1
ATOM 1349 N N . LEU A 1 173 ? 6.285 -4.346 -21.293 1.00 92.31 173 LEU A N 1
ATOM 1350 C CA . LEU A 1 173 ? 5.762 -4.834 -20.009 1.00 92.31 173 LEU A CA 1
ATOM 1351 C C . LEU A 1 173 ? 6.302 -6.220 -19.640 1.00 92.31 173 LEU A C 1
ATOM 1353 O O . LEU A 1 173 ? 6.292 -6.582 -18.467 1.00 92.31 173 LEU A O 1
ATOM 1357 N N . LEU A 1 174 ? 6.780 -6.979 -20.628 1.00 90.75 174 LEU A N 1
ATOM 1358 C CA . LEU A 1 174 ? 7.365 -8.305 -20.437 1.00 90.75 174 LEU A CA 1
ATOM 1359 C C . LEU A 1 174 ? 8.876 -8.267 -20.164 1.00 90.75 174 LEU A C 1
ATOM 1361 O O . LEU A 1 174 ? 9.478 -9.311 -19.922 1.00 90.75 174 LEU A O 1
ATOM 1365 N N . GLU A 1 175 ? 9.502 -7.090 -20.202 1.00 90.44 175 GLU A N 1
ATOM 1366 C CA . GLU A 1 175 ? 10.925 -6.953 -19.912 1.00 90.44 175 GLU A CA 1
ATOM 1367 C C . GLU A 1 175 ? 11.216 -7.046 -18.410 1.00 90.44 175 GLU A C 1
ATOM 1369 O O . GLU A 1 175 ? 10.438 -6.594 -17.567 1.00 90.44 175 GLU A O 1
ATOM 1374 N N . ASP A 1 176 ? 12.410 -7.531 -18.058 1.00 89.12 176 ASP A N 1
ATOM 1375 C CA . ASP A 1 176 ? 12.858 -7.639 -16.663 1.00 89.12 176 ASP A CA 1
ATOM 1376 C C . ASP A 1 176 ? 12.822 -6.307 -15.904 1.00 89.12 176 ASP A C 1
ATOM 1378 O O . ASP A 1 176 ? 12.581 -6.268 -14.698 1.00 89.12 176 ASP A O 1
ATOM 1382 N N . SER A 1 177 ? 1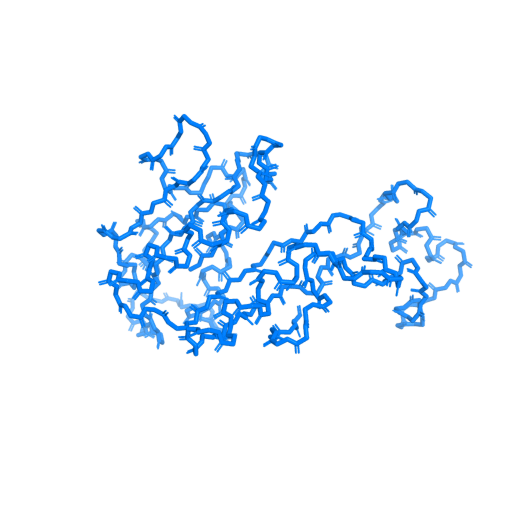3.012 -5.199 -16.615 1.00 88.50 177 SER A N 1
ATOM 1383 C CA . SER A 1 177 ? 12.965 -3.842 -16.074 1.00 88.50 177 SER A CA 1
ATOM 1384 C C . SER A 1 177 ? 11.540 -3.357 -15.746 1.00 88.50 177 SER A C 1
ATOM 1386 O O . SER A 1 177 ? 11.383 -2.351 -15.050 1.00 88.50 177 SER A O 1
ATOM 1388 N N . CYS A 1 178 ? 10.506 -4.072 -16.205 1.00 91.81 178 CYS A N 1
ATOM 1389 C CA . CYS A 1 178 ? 9.089 -3.871 -15.873 1.00 91.81 178 CYS A CA 1
ATOM 1390 C C . CYS A 1 178 ? 8.563 -4.847 -14.817 1.00 91.81 178 CYS A C 1
ATOM 1392 O O . CYS A 1 178 ? 7.400 -4.752 -14.424 1.00 91.81 178 CYS A O 1
ATOM 1394 N N . ARG A 1 179 ? 9.411 -5.750 -14.315 1.00 92.88 179 ARG A N 1
ATOM 1395 C CA . ARG A 1 179 ? 9.036 -6.714 -13.281 1.00 92.88 179 ARG A CA 1
ATOM 1396 C C . ARG A 1 179 ? 8.433 -6.021 -12.057 1.00 92.88 179 ARG A C 1
ATOM 1398 O O . ARG A 1 179 ? 8.858 -4.933 -11.638 1.00 92.88 179 ARG A O 1
ATOM 1405 N N . ILE A 1 180 ? 7.439 -6.688 -11.482 1.00 95.06 180 ILE A N 1
ATOM 1406 C CA . ILE A 1 180 ? 6.723 -6.228 -10.296 1.00 95.06 180 ILE A CA 1
ATOM 1407 C C . ILE A 1 180 ? 7.693 -6.002 -9.118 1.00 95.06 180 ILE A C 1
ATOM 1409 O O . ILE A 1 180 ? 8.676 -6.734 -8.974 1.00 95.06 180 ILE A O 1
ATOM 1413 N N . PRO A 1 181 ? 7.484 -4.968 -8.297 1.00 95.38 181 PRO A N 1
ATOM 1414 C CA . PRO A 1 181 ? 8.284 -4.680 -7.116 1.00 95.38 181 PRO A CA 1
ATOM 1415 C C . PRO A 1 181 ? 7.814 -5.478 -5.892 1.00 95.38 181 PRO A C 1
ATOM 1417 O O . PRO A 1 181 ? 6.814 -6.186 -5.928 1.00 95.38 181 PRO A O 1
ATOM 1420 N N . ASN A 1 182 ? 8.518 -5.325 -4.770 1.00 95.62 182 ASN A N 1
ATOM 1421 C CA . ASN A 1 182 ? 8.021 -5.813 -3.478 1.00 95.62 182 ASN A CA 1
ATOM 1422 C C . ASN A 1 182 ? 6.821 -4.970 -3.004 1.00 95.62 182 ASN A C 1
ATOM 1424 O O . ASN A 1 182 ? 6.896 -3.756 -3.170 1.00 95.62 182 ASN A O 1
ATOM 1428 N N . PRO A 1 183 ? 5.775 -5.537 -2.378 1.00 97.31 183 PRO A N 1
ATOM 1429 C CA . PRO A 1 183 ? 5.555 -6.955 -2.073 1.00 97.31 183 PRO A CA 1
ATOM 1430 C C . PRO A 1 183 ? 4.694 -7.705 -3.111 1.00 97.31 183 PRO A C 1
ATOM 1432 O O . PRO A 1 183 ? 4.193 -8.785 -2.815 1.00 97.31 183 PRO A O 1
ATOM 1435 N N . ALA A 1 184 ? 4.506 -7.161 -4.315 1.00 97.50 184 ALA A N 1
ATOM 1436 C CA . ALA A 1 184 ? 3.567 -7.662 -5.326 1.00 97.50 184 ALA A CA 1
ATOM 1437 C C . ALA A 1 184 ? 3.801 -9.116 -5.784 1.00 97.50 184 ALA A C 1
ATOM 1439 O O . ALA A 1 184 ? 2.933 -9.720 -6.406 1.00 97.50 184 ALA A O 1
ATOM 1440 N N . GLN A 1 185 ? 4.978 -9.676 -5.504 1.00 96.62 185 GLN A N 1
ATOM 1441 C CA . GLN A 1 185 ? 5.318 -11.077 -5.755 1.00 96.62 185 GLN A CA 1
ATOM 1442 C C . GLN A 1 185 ? 4.810 -12.057 -4.687 1.00 96.62 185 GLN A C 1
ATOM 1444 O O . GLN A 1 185 ? 5.166 -13.233 -4.750 1.00 96.62 185 GLN A O 1
ATOM 1449 N N . SER A 1 186 ? 4.077 -11.576 -3.680 1.00 97.50 186 SER A N 1
ATOM 1450 C CA . SER A 1 186 ? 3.376 -12.414 -2.701 1.00 97.50 186 SER A CA 1
ATOM 1451 C C . SER A 1 186 ? 2.552 -13.486 -3.415 1.00 97.50 186 SER A C 1
ATOM 1453 O O . SER A 1 186 ? 1.922 -13.225 -4.440 1.00 97.50 186 SER A O 1
ATOM 1455 N N . PHE A 1 187 ? 2.605 -14.710 -2.893 1.00 96.62 187 PHE A N 1
ATOM 1456 C CA . PHE A 1 187 ? 1.903 -15.846 -3.478 1.00 96.62 187 PHE A CA 1
ATOM 1457 C C . PHE A 1 187 ? 0.421 -15.875 -3.090 1.00 96.62 187 PHE A C 1
ATOM 1459 O O . PHE A 1 187 ? -0.399 -16.371 -3.859 1.00 96.62 187 PHE A O 1
ATOM 1466 N N . GLN A 1 188 ? 0.075 -15.366 -1.904 1.00 97.88 188 GLN A N 1
ATOM 1467 C CA . GLN A 1 188 ? -1.287 -15.420 -1.367 1.00 97.88 188 GLN A CA 1
ATOM 1468 C C . GLN A 1 188 ? -2.060 -14.100 -1.466 1.00 97.88 188 GLN A C 1
ATOM 1470 O O . GLN A 1 188 ? -3.262 -14.082 -1.205 1.00 97.88 188 GLN A O 1
ATOM 1475 N N . ALA A 1 189 ? -1.410 -13.000 -1.851 1.00 98.12 189 ALA A N 1
ATOM 1476 C CA . ALA A 1 189 ? -2.094 -11.738 -2.101 1.00 98.12 189 ALA A CA 1
ATOM 1477 C C . ALA A 1 189 ? -2.763 -11.697 -3.483 1.00 98.12 189 ALA A C 1
ATOM 1479 O O . ALA A 1 189 ? -2.316 -12.314 -4.450 1.00 98.12 189 ALA A O 1
ATOM 1480 N N . LEU A 1 190 ? -3.814 -10.883 -3.589 1.00 98.50 190 LEU A N 1
ATOM 1481 C CA . LEU A 1 190 ? -4.362 -10.457 -4.868 1.00 98.50 190 LEU A CA 1
ATOM 1482 C C . LEU A 1 190 ? -3.553 -9.262 -5.383 1.00 98.50 190 LEU A C 1
ATOM 1484 O O . LEU A 1 190 ? -3.711 -8.144 -4.890 1.00 98.50 190 LEU A O 1
ATOM 1488 N N . THR A 1 191 ? -2.696 -9.502 -6.372 1.00 97.75 191 THR A N 1
ATOM 1489 C CA . THR A 1 191 ? -1.892 -8.456 -7.019 1.00 97.75 191 THR A CA 1
ATOM 1490 C C . THR A 1 191 ? -2.680 -7.772 -8.138 1.00 97.75 191 THR A C 1
ATOM 1492 O O . THR A 1 191 ? -3.178 -8.453 -9.037 1.00 97.75 191 THR A O 1
ATOM 1495 N N . VAL A 1 192 ? -2.775 -6.436 -8.083 1.00 95.00 192 VAL A N 1
ATOM 1496 C CA . VAL A 1 192 ? -3.560 -5.583 -9.002 1.00 95.00 192 VAL A CA 1
ATOM 1497 C C . VAL A 1 192 ? -2.702 -4.511 -9.655 1.00 95.00 192 VAL A C 1
ATOM 1499 O O . VAL A 1 192 ? -1.977 -3.806 -8.917 1.00 95.00 192 VAL A O 1
#

Sequence (192 aa):
MIDSGIQEQHPLLRAAIAANDSRSWVPNEVALTADFVQNGGHGTPVAGAVLYPHTIPQSVQQQAICWLQNARVLDSDCHLPQTLFPPALIADVVEFYHHQTGTRIFNHSIAARTPCRTQYMSAWAAEIDHLTWQKDILFVVAAGNIPFDRSIGNFRLSVKDRLENGTAYPSYLLEDSCRIPNPAQSFQALTV

Secondary structure (DSSP, 8-state):
-EES---TT-TTTGGGB-GGG-EE-STT-TT--S--STTT-SHHHHHHHHH-SS---SSTTPPPSS-B--EE---TTS---TTS-HHHHHHHHHHHHHHHH---EEEE----SSBPPSSS--HHHHHHHHHHHHHT-EEEE---PPPSSS-BTTTB--HHHHHHTT--TTGGGGSGGG--BTTTT-SSSEE-

Foldseek 3Di:
DEFQAEPCPPLQRVVQEPVVLEFEPAPPCGVPRYALAPPHHDVHVVSQCQQPVDDRDPDSPDDGPHHDHGYRQADRNRDRPPPDDLLVSVVVVCCSCCVPPVAAEAEAADFDPAADDPPDADSNLVSQLVCCVPSVHEYEYEQDDQAAPDADPPQADHPVVCVVVVNDPPRCCPPRNNHGGPPQVRPRYNYD

pLDDT: mean 93.98, std 5.75, range [66.0, 98.75]